Protein AF-A0A963EMX7-F1 (afdb_monomer)

Foldseek 3Di:
DLVVLVVQCVPDDPVPDASQRSLLVVQDKQKAKEFLDQLCLLVQLVQVLCCVPPVDDDDDPCNVVVNVVSRVPPDRWDIDMFIGGGDHGPQRDSVSVVVVSLLRRLQRHEQEVLLVLLQCQFQNVPDDFQPPHHYDYTPDDSVNSVVVLVVHDPSSSNSSSCVSNVSRVSSCVSVVHDDGHTD

Sequence (183 aa):
EPVVIKMLAMSRDKQSDTFADYIAGLRIVPVAISYELDPCDAMKARELHQLATHGSYRKGEQEDIESIGKGIAGQKGRVHVAFGTPLAGGLETPEAVAAEVDRQVISGFCLHPTNLYAYARLYGAAAPLPPNARREAGDCTEAEFNARIDAMPEEQRPFALGIYANAVVSKLSAAGQPVPSPC

Secondary structure (DSSP, 8-state):
--HHHHHHGGG--TTT--HHHHHHHTT---EEEEESS-TTHHHHHHHHHHHHHHS-----TTHHHHHHHHHHHS---SEEEEE--PPPS---SHHHHHHHHHHHHHHHPPBPHHHHHHHHHHH-TTS---TT--B---SS-HHHHHHHHHTS-GGGHHHHHHHHHHHHHHHHHHTTPPPPPP-

Structure (mmCIF, N/CA/C/O backbone):
data_AF-A0A963EMX7-F1
#
_entry.id   AF-A0A963EMX7-F1
#
loop_
_atom_site.group_PDB
_atom_site.id
_atom_site.type_symbol
_atom_site.label_atom_id
_atom_site.label_alt_id
_atom_site.label_comp_id
_atom_site.label_asym_id
_atom_site.label_entity_id
_atom_site.label_seq_id
_atom_site.pdbx_PDB_ins_code
_atom_site.Cartn_x
_atom_site.Cartn_y
_atom_site.Cartn_z
_atom_site.occupancy
_atom_site.B_iso_or_equiv
_atom_site.auth_seq_id
_atom_site.auth_comp_id
_atom_site.auth_asym_id
_atom_site.auth_atom_id
_atom_site.pdbx_PDB_model_num
ATOM 1 N N . GLU A 1 1 ? 1.679 9.515 14.350 1.00 61.94 1 GLU A N 1
ATOM 2 C CA . GLU A 1 1 ? 0.438 9.690 15.137 1.00 61.94 1 GLU A CA 1
ATOM 3 C C . GLU A 1 1 ? -0.790 9.426 14.267 1.00 61.94 1 GLU A C 1
ATOM 5 O O . GLU A 1 1 ? -0.782 9.855 13.116 1.00 61.94 1 GLU A O 1
ATOM 10 N N . PRO A 1 2 ? -1.846 8.776 14.781 1.00 89.00 2 PRO A N 1
ATOM 11 C CA . PRO A 1 2 ? -3.065 8.464 14.024 1.00 89.00 2 PRO A CA 1
ATOM 12 C C . PRO A 1 2 ? -4.032 9.665 13.966 1.00 89.00 2 PRO A C 1
ATOM 14 O O . PRO A 1 2 ? -5.088 9.682 14.600 1.00 89.00 2 PRO A O 1
ATOM 17 N N . VAL A 1 3 ? -3.659 10.703 13.209 1.00 92.06 3 VAL A N 1
ATOM 18 C CA . VAL A 1 3 ? -4.375 11.997 13.157 1.00 92.06 3 VAL A CA 1
ATOM 19 C C . VAL A 1 3 ? -5.832 11.852 12.708 1.00 92.06 3 VAL A C 1
ATOM 21 O O . VAL A 1 3 ? -6.713 12.452 13.316 1.00 92.06 3 VAL A O 1
ATOM 24 N N . VAL A 1 4 ? -6.109 11.018 11.702 1.00 93.00 4 VAL A N 1
ATOM 25 C CA . VAL A 1 4 ? -7.478 10.788 11.205 1.00 93.00 4 VAL A CA 1
ATOM 26 C C . VAL A 1 4 ? -8.374 10.205 12.299 1.00 93.00 4 VAL A C 1
ATOM 28 O O . VAL A 1 4 ? -9.495 10.666 12.485 1.00 93.00 4 VAL A O 1
ATOM 31 N N . ILE A 1 5 ? -7.870 9.248 13.085 1.00 93.38 5 ILE A N 1
ATOM 32 C CA . ILE A 1 5 ? -8.637 8.661 14.192 1.00 93.38 5 ILE A CA 1
ATOM 33 C C . ILE A 1 5 ? -8.902 9.702 15.282 1.00 93.38 5 ILE A C 1
ATOM 35 O O . ILE A 1 5 ? -10.014 9.785 15.800 1.00 93.38 5 ILE A O 1
ATOM 39 N N . LYS A 1 6 ? -7.907 10.544 15.595 1.00 92.44 6 LYS A N 1
ATOM 40 C CA . LYS A 1 6 ? -8.088 11.660 16.534 1.00 92.44 6 LYS A CA 1
ATOM 41 C C . LYS A 1 6 ? -9.167 12.630 16.040 1.00 92.44 6 LYS A C 1
ATOM 43 O O . LYS A 1 6 ? -10.005 13.024 16.843 1.00 92.44 6 LYS A O 1
ATOM 48 N N . MET A 1 7 ? -9.179 12.966 14.746 1.00 94.38 7 MET A N 1
ATOM 49 C CA . MET A 1 7 ? -10.199 13.827 14.130 1.00 94.38 7 MET A CA 1
ATOM 50 C C . MET A 1 7 ? -11.599 13.211 14.212 1.00 94.38 7 MET A C 1
ATOM 52 O O . MET A 1 7 ? -12.529 13.897 14.624 1.00 94.38 7 MET A O 1
ATOM 56 N N . LEU A 1 8 ? -11.748 11.919 13.903 1.00 91.88 8 LEU A N 1
ATOM 57 C CA . LEU A 1 8 ? -13.028 11.212 14.049 1.00 91.88 8 LEU A CA 1
ATOM 58 C C . LEU A 1 8 ? -13.524 11.239 15.501 1.00 91.88 8 LEU A C 1
ATOM 60 O O . LEU A 1 8 ? -14.706 11.439 15.752 1.00 91.88 8 LEU A O 1
ATOM 64 N N . ALA A 1 9 ? -12.618 11.107 16.468 1.00 90.56 9 ALA A N 1
ATOM 65 C CA . ALA A 1 9 ? -12.953 11.148 17.887 1.00 90.56 9 ALA A CA 1
ATOM 66 C C . ALA A 1 9 ? -13.265 12.559 18.428 1.00 90.56 9 ALA A C 1
ATOM 68 O O . ALA A 1 9 ? -13.707 12.676 19.572 1.00 90.56 9 ALA A O 1
ATOM 69 N N . MET A 1 10 ? -13.062 13.634 17.652 1.00 91.56 10 MET A N 1
ATOM 70 C CA . MET A 1 10 ? -13.375 15.001 18.098 1.00 91.56 10 MET A CA 1
ATOM 71 C C . MET A 1 10 ? -14.877 15.237 18.272 1.00 91.56 10 MET A C 1
ATOM 73 O O . MET A 1 10 ? -15.260 16.046 19.113 1.00 91.56 10 MET A O 1
ATOM 77 N N . SER A 1 11 ? -15.717 14.531 17.513 1.00 89.25 11 SER A N 1
ATOM 78 C CA . SER A 1 11 ? -17.181 14.599 17.613 1.00 89.25 11 SER A CA 1
ATOM 79 C C . SER A 1 11 ? -17.774 13.709 18.709 1.00 89.25 11 SER A C 1
ATOM 81 O 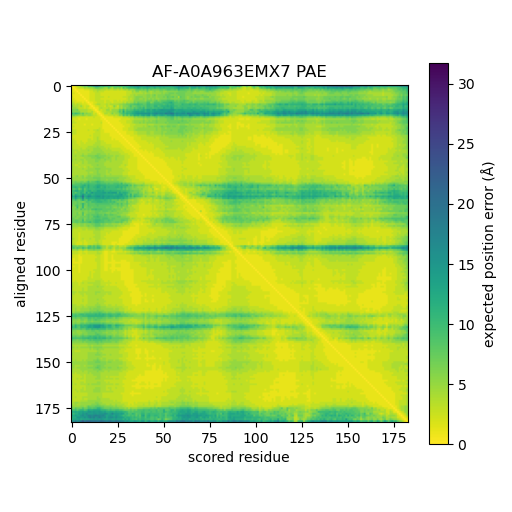O . SER A 1 11 ? -18.994 13.652 18.840 1.00 89.25 11 SER A O 1
ATOM 83 N N . ARG A 1 12 ? -16.943 13.014 19.498 1.00 92.50 12 ARG A N 1
ATOM 84 C CA . ARG A 1 12 ? -17.403 12.203 20.630 1.00 92.50 12 ARG A CA 1
ATOM 85 C C . ARG A 1 12 ? -17.906 13.087 21.765 1.00 92.50 12 ARG A C 1
ATOM 87 O O . ARG A 1 12 ? -17.170 13.955 22.246 1.00 92.50 12 ARG A O 1
ATOM 94 N N . ASP A 1 13 ? -19.091 12.781 22.284 1.00 90.38 13 ASP A N 1
ATOM 95 C CA . ASP A 1 13 ? -19.520 13.316 23.571 1.00 90.38 13 ASP A CA 1
ATOM 96 C C . ASP A 1 13 ? -18.747 12.626 24.705 1.00 90.38 13 ASP A C 1
ATOM 98 O O . ASP A 1 13 ? -18.884 11.436 24.972 1.00 90.38 13 ASP A O 1
ATOM 102 N N . LYS A 1 14 ? -17.885 13.390 25.381 1.00 88.12 14 LYS A N 1
ATOM 103 C CA . LYS A 1 14 ? -17.020 12.872 26.450 1.00 88.12 14 LYS A CA 1
ATOM 104 C C . LYS A 1 14 ? -17.768 12.590 27.755 1.00 88.12 14 LYS A C 1
ATOM 106 O O . LYS A 1 14 ? -17.153 12.031 28.657 1.00 88.12 14 LYS A O 1
ATOM 111 N N . GLN A 1 15 ? -19.020 13.031 27.886 1.00 86.56 15 GLN A N 1
ATOM 112 C CA . GLN A 1 15 ? -19.823 12.826 29.092 1.00 86.56 15 GLN A CA 1
ATOM 113 C C . GLN A 1 15 ? -20.602 11.509 29.048 1.00 86.56 15 GLN A C 1
ATOM 115 O O . GLN A 1 15 ? -20.819 10.907 30.098 1.00 86.56 15 GLN A O 1
ATOM 120 N N . SER A 1 16 ? -21.011 11.075 27.854 1.00 87.00 16 SER A N 1
ATOM 121 C CA . SER A 1 16 ? -21.880 9.913 27.653 1.00 87.00 16 SER A CA 1
ATOM 122 C C . SER A 1 16 ? -21.156 8.696 27.072 1.00 87.00 16 SER A C 1
ATOM 124 O O . SER A 1 16 ? -21.473 7.578 27.475 1.00 87.00 16 SER A O 1
ATOM 126 N N . ASP A 1 17 ? -20.146 8.894 26.216 1.00 88.75 17 ASP A N 1
ATOM 127 C CA . ASP A 1 17 ? -19.492 7.801 25.496 1.00 88.75 17 ASP A CA 1
ATOM 128 C C . ASP A 1 17 ? -18.039 7.576 25.932 1.00 88.75 17 ASP A C 1
ATOM 130 O O . ASP A 1 17 ? -17.212 8.499 26.009 1.00 88.75 17 ASP A O 1
ATOM 134 N N . THR A 1 18 ? -17.673 6.304 26.109 1.00 93.50 18 THR A N 1
ATOM 135 C CA . THR A 1 18 ? -16.258 5.921 26.145 1.00 93.50 18 THR A CA 1
ATOM 136 C C . THR A 1 18 ? -15.640 6.061 24.749 1.00 93.50 18 THR A C 1
ATOM 138 O O . THR A 1 18 ? -16.331 6.084 23.730 1.00 93.50 18 THR A O 1
ATOM 141 N N . PHE A 1 19 ? -14.306 6.153 24.664 1.00 94.06 19 PHE A N 1
ATOM 142 C CA . PHE A 1 19 ? -13.633 6.146 23.357 1.00 94.06 19 PHE A CA 1
ATOM 143 C C . PHE A 1 19 ? -13.963 4.879 22.561 1.00 94.06 19 PHE A C 1
ATOM 145 O O . PHE A 1 19 ? -14.292 4.971 21.382 1.00 94.06 19 PHE A O 1
ATOM 152 N N . ALA A 1 20 ? -13.895 3.722 23.218 1.00 94.06 20 ALA A N 1
ATOM 153 C CA . ALA A 1 20 ? -14.094 2.430 22.585 1.00 94.06 20 ALA A CA 1
ATOM 154 C C . ALA A 1 20 ? -15.524 2.265 22.048 1.00 94.06 20 ALA A C 1
ATOM 156 O O . ALA A 1 20 ? -15.694 1.827 20.910 1.00 94.06 20 ALA A O 1
ATOM 157 N N . ASP A 1 21 ? -16.536 2.667 22.823 1.00 93.50 21 ASP A N 1
ATOM 158 C CA . ASP A 1 21 ? -17.940 2.570 22.406 1.00 93.50 21 ASP A CA 1
ATOM 159 C C . ASP A 1 21 ? -18.243 3.519 21.249 1.00 93.50 21 ASP A C 1
ATOM 161 O O . ASP A 1 21 ? -18.882 3.125 20.272 1.00 93.50 21 ASP A O 1
ATOM 165 N N . TYR A 1 22 ? -17.706 4.742 21.306 1.00 94.88 22 TYR A N 1
ATOM 166 C CA . TYR A 1 22 ? -17.836 5.704 20.219 1.00 94.88 22 TYR A CA 1
ATOM 167 C C . TYR A 1 22 ? -17.239 5.168 18.913 1.00 94.88 22 TYR A C 1
ATOM 169 O O . TYR A 1 22 ? -17.899 5.183 17.874 1.00 94.88 22 TYR A O 1
ATOM 177 N N . ILE A 1 23 ? -16.009 4.642 18.958 1.00 95.25 23 ILE A N 1
ATOM 178 C CA . ILE A 1 23 ? -15.345 4.067 17.780 1.00 95.25 23 ILE A CA 1
ATOM 179 C C . ILE A 1 23 ? -16.114 2.859 17.235 1.00 95.25 23 ILE A C 1
ATOM 181 O O . ILE A 1 23 ? -16.314 2.768 16.022 1.00 95.25 23 ILE A O 1
ATOM 185 N N . ALA A 1 24 ? -16.583 1.958 18.100 1.00 94.44 24 ALA A N 1
ATOM 186 C CA . ALA A 1 24 ? -17.405 0.825 17.681 1.00 94.44 24 ALA A CA 1
ATOM 187 C C . ALA A 1 24 ? -18.720 1.292 17.023 1.00 94.44 24 ALA A C 1
ATOM 189 O O . ALA A 1 24 ? -19.148 0.736 16.008 1.00 94.44 24 ALA A O 1
ATOM 190 N N . GLY A 1 25 ? -19.321 2.365 17.548 1.00 94.69 25 GLY A N 1
ATOM 191 C CA . GLY A 1 25 ? -20.523 3.003 17.011 1.00 94.69 25 GLY A CA 1
ATOM 192 C C . GLY A 1 25 ? -20.350 3.591 15.608 1.00 94.69 25 GLY A C 1
ATOM 193 O O . GLY A 1 25 ? -21.305 3.588 14.831 1.00 94.69 25 GLY A O 1
ATOM 194 N N . LEU A 1 26 ? -19.135 4.013 15.231 1.00 94.81 26 LEU A N 1
ATOM 195 C CA . LEU A 1 26 ? -18.832 4.486 13.872 1.00 94.81 26 LEU A CA 1
ATOM 196 C C . LEU A 1 26 ? -18.873 3.365 12.821 1.00 94.81 26 LEU A C 1
ATOM 198 O O . LEU A 1 26 ? -18.966 3.657 11.629 1.00 94.81 26 LEU A O 1
ATOM 202 N N . ARG A 1 27 ? -18.787 2.091 13.240 1.00 95.25 27 ARG A N 1
ATOM 203 C CA . ARG A 1 27 ? -18.776 0.902 12.364 1.00 95.25 27 ARG A CA 1
ATOM 204 C C . ARG A 1 27 ? -17.772 1.013 11.210 1.00 95.25 27 ARG A C 1
ATOM 206 O O . ARG A 1 27 ? -18.073 0.639 10.078 1.00 95.25 27 ARG A O 1
ATOM 213 N N . ILE A 1 28 ? -16.575 1.523 11.503 1.00 95.88 28 ILE A N 1
ATOM 214 C CA . ILE A 1 28 ? -15.490 1.684 10.525 1.00 95.88 28 ILE A CA 1
ATOM 215 C C . ILE A 1 28 ? -15.133 0.314 9.941 1.00 95.88 28 ILE A C 1
ATOM 217 O O . ILE A 1 28 ? -14.837 -0.610 10.694 1.00 95.88 28 ILE A O 1
ATOM 221 N N . VAL A 1 29 ? -15.130 0.190 8.612 1.00 97.88 29 VAL A N 1
ATOM 222 C CA . VAL A 1 29 ? -14.711 -1.025 7.898 1.00 97.88 29 VAL A CA 1
ATOM 223 C C . VAL A 1 29 ? -13.384 -0.747 7.188 1.00 97.88 29 VAL A C 1
ATOM 225 O O . VAL A 1 29 ? -13.372 0.042 6.241 1.00 97.88 29 VAL A O 1
ATOM 228 N N . PRO A 1 30 ? -12.266 -1.367 7.609 1.00 97.75 30 PRO A N 1
ATOM 229 C CA . PRO A 1 30 ? -11.009 -1.293 6.871 1.00 97.75 30 PRO A CA 1
ATOM 230 C C . PRO A 1 30 ? -11.155 -1.910 5.475 1.00 97.75 30 PRO A C 1
ATOM 232 O O . PRO A 1 30 ? -11.771 -2.964 5.322 1.00 97.75 30 PRO A O 1
ATOM 235 N N . VAL A 1 31 ? -10.578 -1.275 4.455 1.00 98.12 31 VAL A N 1
ATOM 236 C CA . VAL A 1 31 ? -10.612 -1.768 3.069 1.00 98.12 31 VAL A CA 1
ATOM 237 C C . VAL A 1 31 ? -9.197 -1.790 2.509 1.00 98.12 31 VAL A C 1
ATOM 239 O O . VAL A 1 31 ? -8.490 -0.786 2.568 1.00 98.12 31 VAL A O 1
ATOM 242 N N . ALA A 1 32 ? -8.796 -2.927 1.943 1.00 97.88 32 ALA A N 1
ATOM 243 C CA . ALA A 1 32 ? -7.556 -3.058 1.189 1.00 97.88 32 ALA A CA 1
ATOM 244 C C . ALA A 1 32 ? -7.865 -3.077 -0.311 1.00 97.88 32 ALA A C 1
ATOM 246 O O . ALA A 1 32 ? -8.703 -3.854 -0.770 1.00 97.88 32 ALA A O 1
ATOM 247 N N . ILE A 1 33 ? -7.166 -2.236 -1.074 1.00 97.38 33 ILE A N 1
ATOM 248 C CA . ILE A 1 33 ? -7.227 -2.225 -2.536 1.00 97.38 33 ILE A CA 1
ATOM 249 C C . ILE A 1 33 ? -5.834 -2.561 -3.059 1.00 97.38 33 ILE A C 1
ATOM 251 O O . ILE A 1 33 ? -4.878 -1.826 -2.813 1.00 97.38 33 ILE A O 1
ATOM 255 N N . SER A 1 34 ? -5.721 -3.679 -3.766 1.00 97.50 34 SER A N 1
ATOM 256 C CA . SER A 1 34 ? -4.463 -4.184 -4.307 1.00 97.50 34 SER A CA 1
ATOM 257 C C . SER A 1 34 ? -4.479 -4.067 -5.824 1.00 97.50 34 SER A C 1
ATOM 259 O O . SER A 1 34 ? -5.182 -4.814 -6.509 1.00 97.50 34 SER A O 1
ATOM 261 N N . TYR A 1 35 ? -3.704 -3.113 -6.330 1.00 96.50 35 TYR A N 1
ATOM 262 C CA . TYR A 1 35 ? -3.464 -2.924 -7.756 1.00 96.50 35 TYR A CA 1
ATOM 263 C C . TYR A 1 35 ? -2.275 -3.770 -8.197 1.00 96.50 35 TYR A C 1
ATOM 265 O O . TYR A 1 35 ? -1.259 -3.815 -7.503 1.00 96.50 35 TYR A O 1
ATOM 273 N N . GLU A 1 36 ? -2.389 -4.416 -9.351 1.00 97.38 36 GLU A N 1
ATOM 274 C CA . GLU A 1 36 ? -1.262 -5.102 -9.973 1.00 97.38 36 GLU A CA 1
ATOM 275 C C . GLU A 1 36 ? -0.216 -4.101 -10.475 1.00 97.38 36 GLU A C 1
ATOM 277 O O . GLU A 1 36 ? 0.980 -4.290 -10.259 1.00 97.38 36 GLU A O 1
ATOM 282 N N . LEU A 1 37 ? -0.665 -3.013 -11.101 1.00 97.31 37 LEU A N 1
ATOM 283 C CA . LEU A 1 37 ? 0.168 -1.904 -11.553 1.00 97.31 37 LEU A CA 1
ATOM 284 C C . LEU A 1 37 ? -0.355 -0.592 -10.974 1.00 97.31 37 L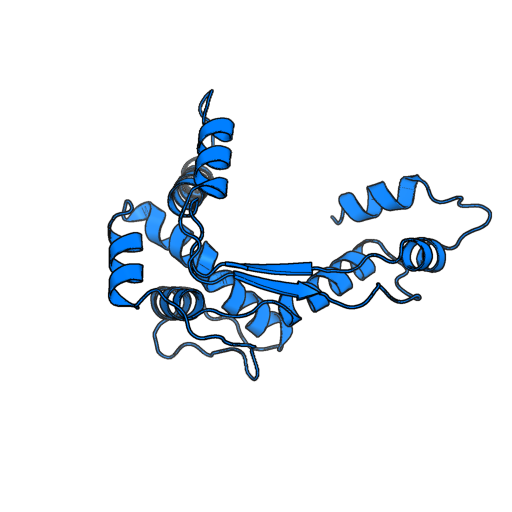EU A C 1
ATOM 286 O O . LEU A 1 37 ? -1.556 -0.326 -10.987 1.00 97.31 37 LEU A O 1
ATOM 290 N N . ASP A 1 38 ? 0.555 0.253 -10.500 1.00 96.19 38 ASP A N 1
ATOM 291 C CA . ASP A 1 38 ? 0.252 1.627 -10.117 1.00 96.19 38 ASP A CA 1
ATOM 292 C C . ASP A 1 38 ? 0.579 2.560 -11.295 1.00 96.19 38 ASP A C 1
ATOM 294 O O . ASP A 1 38 ? 1.755 2.754 -11.620 1.00 96.19 38 ASP A O 1
ATOM 298 N N . PRO A 1 39 ? -0.423 3.188 -11.939 1.00 95.62 39 PRO A N 1
ATOM 299 C CA . PRO A 1 39 ? -0.187 4.126 -13.034 1.00 95.62 39 PRO A CA 1
ATOM 300 C C . PRO A 1 39 ? 0.775 5.268 -12.689 1.00 95.62 39 PRO A C 1
ATOM 302 O O . PRO A 1 39 ? 1.443 5.811 -13.577 1.00 95.62 39 PRO A O 1
ATOM 305 N N . CYS A 1 40 ? 0.842 5.641 -11.413 1.00 96.06 40 CYS A N 1
ATOM 306 C CA . CYS A 1 40 ? 1.621 6.763 -10.913 1.00 96.06 40 CYS A CA 1
ATOM 307 C C . CYS A 1 40 ? 2.962 6.340 -10.292 1.00 96.06 40 CYS A C 1
ATOM 309 O O . CYS A 1 40 ? 3.646 7.196 -9.735 1.00 96.06 40 CYS A O 1
ATOM 311 N N . ASP A 1 41 ? 3.376 5.074 -10.413 1.00 96.44 41 ASP A N 1
ATOM 312 C CA . ASP A 1 41 ? 4.628 4.559 -9.837 1.00 96.44 41 ASP A CA 1
ATOM 313 C C . ASP A 1 41 ? 5.871 5.387 -10.200 1.00 96.44 41 ASP A C 1
ATOM 315 O O . ASP A 1 41 ? 6.619 5.767 -9.307 1.00 96.44 41 ASP A O 1
ATOM 319 N N . ALA A 1 42 ? 6.060 5.754 -11.469 1.00 96.31 42 ALA A N 1
ATOM 320 C CA . ALA A 1 42 ? 7.192 6.574 -11.907 1.00 96.31 42 ALA A CA 1
ATOM 321 C C . ALA A 1 42 ? 7.175 7.985 -11.291 1.00 96.31 42 ALA A C 1
ATOM 323 O O . ALA A 1 42 ? 8.220 8.527 -10.941 1.00 96.31 42 ALA A O 1
ATOM 324 N N . MET A 1 43 ? 5.986 8.584 -11.137 1.00 96.06 43 MET A N 1
ATOM 325 C CA . MET A 1 43 ? 5.845 9.916 -10.530 1.00 96.06 43 MET A CA 1
ATOM 326 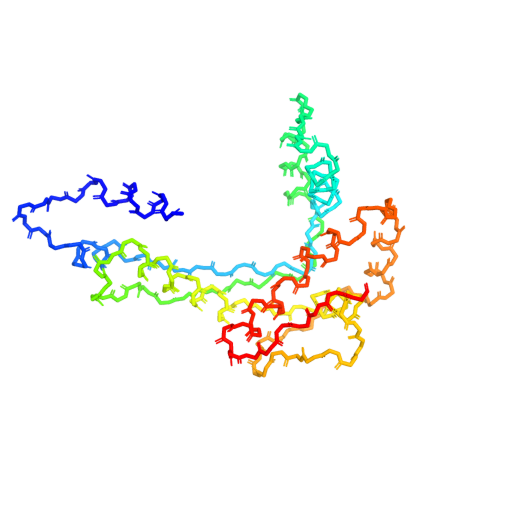C C . MET A 1 43 ? 6.192 9.857 -9.040 1.00 96.06 43 MET A C 1
ATOM 328 O O . MET A 1 43 ? 6.985 10.661 -8.558 1.00 96.06 43 MET A O 1
ATOM 332 N N . LYS A 1 44 ? 5.680 8.839 -8.338 1.00 96.31 44 LYS A N 1
ATOM 333 C CA . LYS A 1 44 ? 5.985 8.585 -6.925 1.00 96.31 44 LYS A CA 1
ATOM 334 C C . LYS A 1 44 ? 7.463 8.262 -6.709 1.00 96.31 44 LYS A C 1
ATOM 336 O O . LYS A 1 44 ? 8.069 8.774 -5.777 1.00 96.31 44 LYS A O 1
ATOM 341 N N . ALA A 1 45 ? 8.060 7.441 -7.572 1.00 97.50 45 ALA A N 1
ATOM 342 C CA . ALA A 1 45 ? 9.474 7.083 -7.495 1.00 97.50 45 ALA A CA 1
ATOM 343 C C . ALA A 1 45 ? 10.381 8.309 -7.661 1.00 97.50 45 ALA A C 1
ATOM 345 O O . ALA A 1 45 ? 11.332 8.479 -6.898 1.00 97.50 45 ALA A O 1
ATOM 346 N N . ARG A 1 46 ? 10.051 9.199 -8.605 1.00 96.25 46 ARG A N 1
ATOM 347 C CA . ARG A 1 46 ? 10.732 10.484 -8.783 1.00 96.25 46 ARG A CA 1
ATOM 348 C C . ARG A 1 46 ? 10.625 11.367 -7.539 1.00 96.25 46 ARG A C 1
ATOM 350 O O . ARG A 1 46 ? 11.647 11.879 -7.089 1.00 96.25 46 ARG A O 1
ATOM 357 N N . GLU A 1 47 ? 9.423 11.541 -6.992 1.00 96.50 47 GLU A N 1
ATOM 358 C CA . GLU A 1 47 ? 9.199 12.333 -5.774 1.00 96.50 47 GLU A CA 1
ATOM 359 C C . GLU A 1 47 ? 10.012 11.779 -4.596 1.00 96.50 47 GLU A C 1
ATOM 361 O O . GLU A 1 47 ? 10.764 12.520 -3.960 1.00 96.50 47 GLU A O 1
ATOM 366 N N . LEU A 1 48 ? 9.928 10.468 -4.347 1.00 96.88 48 LEU A N 1
ATOM 367 C CA . LEU A 1 48 ? 10.668 9.801 -3.274 1.00 96.88 48 LEU A CA 1
ATOM 368 C C . LEU A 1 48 ? 12.184 9.945 -3.445 1.00 96.88 48 LEU A C 1
ATOM 370 O O . LEU A 1 48 ? 12.877 10.250 -2.475 1.00 96.88 48 LEU A O 1
ATOM 374 N N . HIS A 1 49 ? 12.694 9.796 -4.669 1.00 97.38 49 HIS A N 1
ATOM 375 C CA . HIS A 1 49 ? 14.101 10.042 -4.967 1.00 97.38 49 HIS A CA 1
ATOM 376 C C . HIS A 1 49 ? 14.495 11.500 -4.689 1.00 97.38 49 HIS A C 1
ATOM 378 O O . HIS A 1 49 ? 15.516 11.756 -4.055 1.00 97.38 49 HIS A O 1
ATOM 384 N N . GLN A 1 50 ? 13.688 12.479 -5.107 1.00 96.25 50 GLN A N 1
ATOM 385 C CA . GLN A 1 50 ? 13.998 13.890 -4.868 1.00 96.25 50 GLN A CA 1
ATOM 386 C C . GLN A 1 50 ? 13.987 14.238 -3.378 1.00 96.25 50 GLN A C 1
ATOM 388 O O . GLN A 1 50 ? 14.890 14.946 -2.931 1.00 96.25 50 GLN A O 1
ATOM 393 N N . LEU A 1 51 ? 13.039 13.692 -2.614 1.00 96.44 51 LEU A N 1
ATOM 394 C CA . LEU A 1 51 ? 13.000 13.810 -1.157 1.00 96.44 51 LEU A CA 1
ATOM 395 C C . LEU A 1 51 ? 14.237 13.184 -0.503 1.00 96.44 51 LEU A C 1
ATOM 397 O O . LEU A 1 51 ? 14.844 13.818 0.356 1.00 96.44 51 LEU A O 1
ATOM 401 N N . ALA A 1 52 ? 14.638 11.983 -0.924 1.00 95.12 52 ALA A N 1
ATOM 402 C CA . ALA A 1 52 ? 15.809 11.300 -0.379 1.00 95.12 52 ALA A CA 1
ATOM 403 C C . ALA A 1 52 ? 17.123 12.043 -0.685 1.00 95.12 52 ALA A C 1
ATOM 405 O O . ALA A 1 52 ? 17.994 12.130 0.177 1.00 95.12 52 ALA A O 1
ATOM 406 N N . THR A 1 53 ? 17.252 12.609 -1.888 1.00 95.19 53 THR A N 1
ATOM 407 C CA . THR A 1 53 ? 18.490 13.252 -2.357 1.00 95.19 53 THR A CA 1
ATOM 408 C C . THR A 1 53 ? 18.611 14.715 -1.925 1.00 95.19 53 THR A C 1
ATOM 410 O O . THR A 1 53 ? 19.704 15.175 -1.606 1.00 95.19 53 THR A O 1
ATOM 413 N N . HIS A 1 54 ? 17.506 15.466 -1.895 1.00 94.44 54 HIS A N 1
ATOM 414 C CA . HIS A 1 54 ? 17.519 16.921 -1.672 1.00 94.44 54 HIS A CA 1
ATOM 415 C C . HIS A 1 54 ? 16.805 17.350 -0.383 1.00 94.44 54 HIS A C 1
ATOM 417 O O . HIS A 1 54 ? 16.718 18.545 -0.098 1.00 94.44 54 HIS A O 1
ATOM 423 N N . GLY A 1 55 ? 16.221 16.409 0.367 1.00 94.50 55 GLY A N 1
ATOM 424 C CA . GLY A 1 55 ? 15.432 16.684 1.573 1.00 94.50 55 GLY A CA 1
ATOM 425 C C . GLY A 1 55 ? 14.111 17.417 1.317 1.00 94.50 55 GLY A C 1
ATOM 426 O O . GLY A 1 55 ? 13.382 17.722 2.257 1.00 94.50 55 GLY A O 1
ATOM 427 N N . SER A 1 56 ? 13.794 17.734 0.060 1.00 91.88 56 SER A N 1
ATOM 428 C CA . SER A 1 56 ? 12.589 18.460 -0.323 1.00 91.88 56 SER A CA 1
ATOM 429 C C . SER A 1 56 ? 12.177 18.126 -1.753 1.00 91.88 56 SER A C 1
ATOM 431 O O . SER A 1 56 ? 13.005 17.826 -2.613 1.00 91.88 56 SER A O 1
ATOM 433 N N . TYR A 1 57 ? 10.874 18.206 -2.000 1.00 90.56 57 TYR A N 1
ATOM 434 C CA . TYR A 1 57 ? 10.274 18.086 -3.317 1.00 90.56 57 TYR A CA 1
ATOM 435 C C . TYR A 1 57 ? 9.298 19.242 -3.510 1.00 90.56 57 TYR A C 1
ATOM 437 O O . TYR A 1 57 ? 8.476 19.523 -2.636 1.00 90.56 57 TYR A O 1
ATOM 445 N N . ARG A 1 58 ? 9.413 19.945 -4.638 1.00 88.69 58 ARG A N 1
ATOM 446 C CA . ARG A 1 58 ? 8.473 20.998 -5.021 1.00 88.69 58 ARG A CA 1
ATOM 447 C C . ARG A 1 58 ? 7.682 20.502 -6.217 1.00 88.69 58 ARG A C 1
ATOM 449 O O . ARG A 1 58 ? 8.249 20.359 -7.299 1.00 88.69 58 ARG A O 1
ATOM 456 N N . LYS A 1 59 ? 6.390 20.282 -5.993 1.00 86.62 59 LYS A N 1
ATOM 457 C CA . LYS A 1 59 ? 5.452 19.887 -7.037 1.00 86.62 59 LYS A CA 1
ATOM 458 C C . LYS A 1 59 ? 5.382 20.929 -8.150 1.00 86.62 59 LYS A C 1
ATOM 460 O O . LYS A 1 59 ? 5.477 22.132 -7.889 1.00 86.62 59 LYS A O 1
ATOM 465 N N . GLY A 1 60 ? 5.201 20.458 -9.378 1.00 88.94 60 GLY A N 1
ATOM 466 C CA . GLY A 1 60 ? 4.855 21.305 -10.515 1.00 88.94 60 GLY A CA 1
ATOM 467 C C . GLY A 1 60 ? 3.444 21.886 -10.379 1.00 88.94 60 GLY A C 1
ATOM 468 O O . GLY A 1 60 ? 2.593 21.324 -9.695 1.00 88.94 60 GLY A O 1
ATOM 469 N N . GLU A 1 61 ? 3.177 22.998 -11.066 1.00 87.38 61 GLU A N 1
ATOM 470 C CA . GLU A 1 61 ? 1.901 23.730 -10.973 1.00 87.38 61 GLU A CA 1
ATOM 471 C C . GLU A 1 61 ? 0.672 22.880 -11.359 1.00 87.38 61 GLU A C 1
ATOM 473 O O . GLU A 1 61 ? -0.409 23.072 -10.811 1.00 87.38 61 GLU A O 1
ATOM 478 N N . GLN A 1 62 ? 0.837 21.907 -12.263 1.00 89.94 62 GLN A N 1
ATOM 479 C CA . GLN A 1 62 ? -0.243 21.047 -12.778 1.00 89.94 62 GLN A CA 1
ATOM 480 C C . GLN A 1 62 ? -0.080 19.564 -12.416 1.00 89.94 62 GLN A C 1
ATOM 482 O O . GLN A 1 62 ? -0.867 18.723 -12.847 1.00 89.94 62 GLN A O 1
ATOM 487 N N . GLU A 1 63 ? 0.912 19.227 -11.598 1.00 89.06 63 GLU A N 1
ATOM 488 C CA . GLU A 1 63 ? 1.283 17.837 -11.325 1.00 89.06 63 GLU A CA 1
ATOM 489 C C . GLU A 1 63 ? 0.165 17.040 -10.634 1.00 89.06 63 GLU A C 1
ATOM 491 O O . GLU A 1 63 ? -0.055 15.864 -10.931 1.00 89.06 63 GLU A O 1
ATOM 496 N N . ASP A 1 64 ? -0.595 17.682 -9.743 1.00 89.75 64 ASP A N 1
ATOM 497 C CA . ASP A 1 64 ? -1.735 17.037 -9.089 1.00 89.75 64 ASP A CA 1
ATOM 498 C C . ASP A 1 64 ? -2.848 16.708 -10.107 1.00 89.75 64 ASP A C 1
ATOM 500 O O . ASP A 1 64 ? -3.451 15.639 -10.038 1.00 89.75 64 ASP A O 1
ATOM 504 N N . ILE A 1 65 ? -3.074 17.556 -11.118 1.00 91.38 65 ILE A N 1
ATOM 505 C CA . ILE A 1 65 ? -4.051 17.291 -12.191 1.00 91.38 65 ILE A CA 1
ATOM 506 C C . ILE A 1 65 ? -3.573 16.127 -13.065 1.00 91.38 65 ILE A C 1
ATOM 508 O O . ILE A 1 65 ? -4.347 15.217 -13.375 1.00 91.38 65 ILE A O 1
ATOM 512 N N . GLU A 1 66 ? -2.292 16.131 -13.432 1.00 90.94 66 GLU A N 1
ATOM 513 C CA . GLU A 1 66 ? -1.680 15.067 -14.228 1.00 90.94 66 GLU A CA 1
ATOM 514 C C . GLU A 1 66 ? -1.731 13.719 -13.502 1.00 90.94 66 GLU A C 1
ATOM 516 O O . GLU A 1 66 ? -2.125 12.711 -14.094 1.00 90.94 66 GLU A O 1
ATOM 521 N N . SER A 1 67 ? -1.389 13.690 -12.212 1.00 90.31 67 SER A N 1
ATOM 522 C CA . SER A 1 67 ? -1.401 12.465 -11.408 1.00 90.31 67 SER A CA 1
ATOM 523 C C . SER A 1 67 ? -2.814 11.918 -11.193 1.00 90.31 67 SER A C 1
ATOM 525 O O . SER A 1 67 ? -3.002 10.702 -11.259 1.00 90.31 67 SER A O 1
ATOM 527 N N . ILE A 1 68 ? -3.826 12.779 -11.023 1.00 93.00 68 ILE A N 1
ATOM 528 C CA . ILE A 1 68 ? -5.237 12.365 -10.972 1.00 93.00 68 ILE A CA 1
ATOM 529 C C . ILE A 1 68 ? -5.654 11.750 -12.310 1.00 93.00 68 ILE A C 1
ATOM 531 O O . ILE A 1 68 ? -6.173 10.630 -12.340 1.00 93.00 68 ILE A O 1
ATOM 535 N N . GLY A 1 69 ? -5.400 12.447 -13.421 1.00 93.38 69 GLY A N 1
ATOM 536 C CA . GLY A 1 69 ? -5.741 11.962 -14.759 1.00 93.38 69 GLY A CA 1
ATOM 537 C C . GLY A 1 69 ? -5.081 10.616 -15.060 1.00 93.38 69 GLY A C 1
ATOM 538 O O . GLY A 1 69 ? -5.748 9.672 -15.491 1.00 93.38 69 GLY A O 1
ATOM 539 N N . LYS A 1 70 ? -3.788 10.492 -14.745 1.00 93.00 70 LYS A N 1
ATOM 540 C CA . LYS A 1 70 ? -3.015 9.258 -14.915 1.00 93.00 70 LYS A CA 1
ATOM 541 C C . LYS A 1 70 ? -3.511 8.134 -14.009 1.00 93.00 70 LYS A C 1
ATOM 543 O O . LYS A 1 70 ? -3.647 7.003 -14.468 1.00 93.00 70 LYS A O 1
ATOM 548 N N . GLY A 1 71 ? -3.827 8.436 -12.752 1.00 91.44 71 GLY A N 1
ATOM 549 C CA . GLY A 1 71 ? -4.378 7.475 -11.800 1.00 91.44 71 GLY A CA 1
ATOM 550 C C . GLY A 1 71 ? -5.725 6.915 -12.256 1.00 91.44 71 GLY A C 1
ATOM 551 O O . GLY A 1 71 ? -5.957 5.712 -12.144 1.00 91.44 71 GLY A O 1
ATOM 552 N N . ILE A 1 72 ? -6.593 7.748 -12.836 1.00 91.25 72 ILE A N 1
ATOM 553 C CA . ILE A 1 72 ? -7.904 7.328 -13.350 1.00 91.25 72 ILE A CA 1
ATOM 554 C C . ILE A 1 72 ? -7.751 6.524 -14.645 1.00 91.25 72 ILE A C 1
ATOM 556 O O . ILE A 1 72 ? -8.197 5.376 -14.702 1.00 91.25 72 ILE A O 1
ATOM 560 N N . ALA A 1 73 ? -7.093 7.092 -15.658 1.00 92.00 73 ALA A N 1
ATOM 561 C CA . ALA A 1 73 ? -7.048 6.534 -17.011 1.00 92.00 73 ALA A CA 1
ATOM 562 C C . ALA A 1 73 ? -5.998 5.427 -17.205 1.00 92.00 73 ALA A C 1
ATOM 564 O O . ALA A 1 73 ? -6.091 4.642 -18.147 1.00 92.00 73 ALA A O 1
ATOM 565 N N . GLY A 1 74 ? -4.983 5.361 -16.345 1.00 91.56 74 GLY A N 1
ATOM 566 C CA . GLY A 1 74 ? -3.882 4.421 -16.496 1.00 91.56 74 GLY A CA 1
ATOM 567 C C . GLY A 1 74 ? -4.266 2.969 -16.211 1.00 91.56 74 GLY A C 1
ATOM 568 O O . GLY A 1 74 ? -5.162 2.678 -15.408 1.00 91.56 74 GLY A O 1
ATOM 569 N N . GLN A 1 75 ? -3.537 2.059 -16.859 1.00 91.94 75 GLN A N 1
ATOM 570 C CA . GLN A 1 75 ? -3.693 0.616 -16.704 1.00 91.94 75 GLN A CA 1
ATOM 571 C C . GLN A 1 75 ? -3.246 0.167 -15.312 1.00 91.94 75 GLN A C 1
ATOM 573 O O . GLN A 1 75 ? -2.120 0.435 -14.897 1.00 91.94 75 GLN A O 1
ATOM 578 N N . LYS A 1 76 ? -4.145 -0.527 -14.613 1.00 94.06 76 LYS A N 1
ATOM 579 C CA . LYS A 1 76 ? -3.927 -1.036 -13.252 1.00 94.06 76 LYS A CA 1
ATOM 580 C C . LYS A 1 76 ? -3.659 -2.540 -13.211 1.00 94.06 76 LYS A C 1
ATOM 582 O O . LYS A 1 76 ? -3.387 -3.065 -12.137 1.00 94.06 76 LYS A O 1
ATOM 587 N N . GLY A 1 77 ? -3.768 -3.213 -14.361 1.00 95.06 77 GLY A N 1
ATOM 588 C CA . GLY A 1 77 ? -3.879 -4.668 -14.427 1.00 95.06 77 GLY A CA 1
ATOM 589 C C . GLY A 1 77 ? -5.070 -5.144 -13.600 1.00 95.06 77 GLY A C 1
ATOM 590 O O . GLY A 1 77 ? -6.130 -4.501 -13.588 1.00 95.06 77 GLY A O 1
ATOM 591 N N . ARG A 1 78 ? -4.878 -6.229 -12.856 1.00 96.25 78 ARG A N 1
ATOM 592 C CA . ARG A 1 78 ? -5.879 -6.719 -11.910 1.00 96.25 78 ARG A CA 1
ATOM 593 C C . ARG A 1 78 ? -6.017 -5.822 -10.689 1.00 96.25 78 ARG A C 1
ATOM 595 O O . ARG A 1 78 ? -5.046 -5.312 -10.132 1.00 96.25 78 ARG A O 1
ATOM 602 N N . VAL A 1 79 ? -7.259 -5.682 -10.236 1.00 96.50 79 VAL A N 1
ATOM 603 C CA . VAL A 1 79 ? -7.604 -4.947 -9.018 1.00 96.50 79 VAL A CA 1
ATOM 604 C C . VAL A 1 79 ? -8.356 -5.881 -8.086 1.00 96.50 79 VAL A C 1
ATOM 606 O O . VAL A 1 79 ? -9.425 -6.378 -8.433 1.00 96.50 79 VAL A O 1
ATOM 609 N N . HIS A 1 80 ? -7.802 -6.095 -6.897 1.00 97.62 80 HIS A N 1
ATOM 610 C CA . HIS A 1 80 ? -8.457 -6.839 -5.828 1.00 97.62 80 HIS A CA 1
ATOM 611 C C . HIS A 1 80 ? -8.936 -5.868 -4.750 1.00 97.62 80 HIS A C 1
ATOM 613 O O . HIS A 1 80 ? -8.163 -5.030 -4.286 1.00 97.62 80 HIS A O 1
ATOM 619 N N . VAL A 1 81 ? -10.197 -5.991 -4.335 1.00 98.06 81 VAL A N 1
ATOM 620 C CA . VAL A 1 81 ? -10.777 -5.198 -3.244 1.00 98.06 81 VAL A CA 1
ATOM 621 C C . VAL A 1 81 ? -11.214 -6.147 -2.137 1.00 98.06 81 VAL A C 1
ATOM 623 O O . VAL A 1 81 ? -12.103 -6.972 -2.341 1.00 98.06 81 VAL A O 1
ATOM 626 N N . ALA A 1 82 ? -10.599 -6.014 -0.965 1.00 98.12 82 ALA A N 1
ATOM 627 C CA . ALA A 1 82 ? -10.927 -6.792 0.220 1.00 98.12 82 ALA A CA 1
ATOM 628 C C . ALA A 1 82 ? -11.532 -5.887 1.293 1.00 98.12 82 ALA A C 1
ATOM 630 O O . ALA A 1 82 ? -10.916 -4.910 1.725 1.00 98.12 82 ALA A O 1
ATOM 631 N N . PHE A 1 83 ? -12.729 -6.247 1.748 1.00 98.19 83 PHE A N 1
ATOM 632 C CA . PHE A 1 83 ? -13.386 -5.608 2.881 1.00 98.19 83 PHE A CA 1
ATOM 633 C C . PHE A 1 83 ? -13.045 -6.372 4.156 1.00 98.19 83 PHE A C 1
ATOM 635 O O . PHE A 1 83 ? -13.170 -7.598 4.208 1.00 98.19 83 PHE A O 1
ATOM 642 N N . GLY A 1 84 ? -12.608 -5.640 5.174 1.00 97.12 84 GLY A N 1
ATOM 643 C CA . GLY A 1 84 ? -12.454 -6.153 6.523 1.00 97.12 84 GLY A CA 1
ATOM 644 C C . GLY A 1 84 ? -13.796 -6.299 7.237 1.00 97.12 84 GLY A C 1
ATOM 645 O O . GLY A 1 84 ? -14.875 -6.272 6.641 1.00 97.12 84 GLY A O 1
ATOM 646 N N . THR A 1 85 ? -13.724 -6.425 8.552 1.00 97.38 85 THR A N 1
ATOM 647 C CA . THR A 1 85 ? -14.892 -6.417 9.432 1.00 97.38 85 THR A CA 1
ATOM 648 C C . THR A 1 85 ? -14.988 -5.076 10.150 1.00 97.38 85 THR A C 1
ATOM 650 O O . THR A 1 85 ? -13.945 -4.482 10.440 1.00 97.38 85 THR A O 1
ATOM 653 N N . PRO A 1 86 ? -16.204 -4.605 10.493 1.00 97.56 86 PRO A N 1
ATOM 654 C CA . PRO A 1 86 ? -16.357 -3.436 11.346 1.00 97.56 86 PRO A CA 1
ATOM 655 C C . PRO A 1 86 ? -15.465 -3.536 12.586 1.00 97.56 86 PRO A C 1
ATOM 657 O O . PRO A 1 86 ? -15.389 -4.606 13.196 1.00 97.56 86 PRO A O 1
ATOM 660 N N . LEU A 1 87 ? -14.789 -2.442 12.940 1.00 95.81 87 LEU A N 1
ATOM 661 C CA . LEU A 1 87 ? -13.945 -2.404 14.131 1.00 95.81 87 LEU A CA 1
ATOM 662 C C . LEU A 1 87 ? -14.764 -2.784 15.369 1.00 95.81 87 LEU A C 1
ATOM 664 O O . LEU A 1 87 ? -15.853 -2.253 15.599 1.00 95.81 87 LEU A O 1
ATOM 668 N N . ALA A 1 88 ? -14.241 -3.733 16.141 1.00 86.50 88 ALA A N 1
ATOM 669 C CA . ALA A 1 88 ? -14.875 -4.194 17.366 1.00 86.50 88 ALA A CA 1
ATOM 670 C C . ALA A 1 88 ? -14.703 -3.171 18.504 1.00 86.50 88 ALA A C 1
ATOM 672 O O . ALA A 1 88 ? -13.880 -2.256 18.431 1.00 86.50 88 ALA A O 1
ATOM 673 N N . GLY A 1 89 ? -15.475 -3.352 19.577 1.00 84.00 89 GLY A N 1
ATOM 674 C CA . GLY A 1 89 ? -15.261 -2.627 20.830 1.00 84.00 89 GLY A CA 1
ATOM 675 C C . GLY A 1 89 ? -13.944 -3.012 21.515 1.00 84.00 89 GLY A C 1
ATOM 676 O O . GLY A 1 89 ? -13.287 -3.983 21.142 1.00 84.00 89 GLY A O 1
ATOM 677 N N . GLY A 1 90 ? -13.565 -2.246 22.538 1.00 89.62 90 GLY A N 1
ATOM 678 C CA . GLY A 1 90 ? -12.341 -2.471 23.322 1.00 89.62 90 GLY A CA 1
ATOM 679 C C . GLY A 1 90 ? -11.071 -1.820 22.760 1.00 89.62 90 GLY A C 1
ATOM 680 O O . GLY A 1 90 ? -10.000 -1.968 23.339 1.00 89.62 90 GLY A O 1
ATOM 681 N N . LEU A 1 91 ? -11.166 -1.071 21.658 1.00 95.25 91 LEU A N 1
ATOM 682 C CA . LEU A 1 91 ? -10.066 -0.249 21.151 1.00 95.25 91 LEU A CA 1
ATOM 683 C C . LEU A 1 91 ? -10.054 1.084 21.906 1.00 95.25 91 LEU A C 1
ATOM 685 O O . LEU A 1 91 ? -10.808 1.990 21.571 1.00 95.25 91 LEU A O 1
ATOM 689 N N . GLU A 1 92 ? -9.232 1.192 22.950 1.00 94.50 92 GLU A N 1
ATOM 690 C CA . GLU A 1 92 ? -9.277 2.319 23.899 1.00 94.50 92 GLU A CA 1
ATOM 691 C C . GLU A 1 92 ? -8.472 3.553 23.473 1.00 94.50 92 GLU A C 1
ATOM 693 O O . GLU A 1 92 ? -8.687 4.645 24.004 1.00 94.50 92 GLU A O 1
ATOM 698 N N . THR A 1 93 ? -7.557 3.406 22.512 1.00 95.19 93 THR A N 1
ATOM 699 C CA . THR A 1 93 ? -6.675 4.490 22.066 1.00 95.19 93 THR A CA 1
ATOM 700 C C . THR A 1 93 ? -6.685 4.650 20.546 1.00 95.19 93 THR A C 1
ATOM 702 O O . THR A 1 93 ? -6.894 3.674 19.819 1.00 95.19 93 THR A O 1
ATOM 705 N N . PRO A 1 94 ? -6.416 5.862 20.027 1.00 95.38 94 PRO A N 1
ATOM 706 C CA . PRO A 1 94 ? -6.228 6.077 18.595 1.00 95.38 94 PRO A CA 1
ATOM 707 C C . PRO A 1 94 ? -5.172 5.155 17.970 1.00 95.38 94 PRO A C 1
ATOM 709 O O . PRO A 1 94 ? -5.321 4.728 16.827 1.00 95.38 94 PRO A O 1
ATOM 712 N N . GLU A 1 95 ? -4.115 4.837 18.715 1.00 96.44 95 GLU A N 1
ATOM 713 C CA . GLU A 1 95 ? -3.036 3.944 18.296 1.00 96.44 95 GLU A C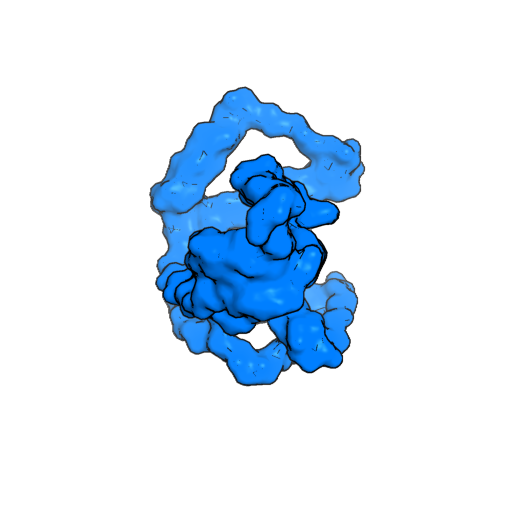A 1
ATOM 714 C C . GLU A 1 95 ? -3.525 2.498 18.166 1.00 96.44 95 GLU A C 1
ATOM 716 O O . GLU A 1 95 ? -3.200 1.841 17.179 1.00 96.44 95 GLU A O 1
ATOM 721 N N . ALA A 1 96 ? -4.352 2.020 19.102 1.00 96.44 96 ALA A N 1
ATOM 722 C CA . ALA A 1 96 ? -4.962 0.693 19.020 1.00 96.44 96 ALA A CA 1
ATOM 723 C C . ALA A 1 96 ? -5.904 0.578 17.812 1.00 96.44 96 ALA A C 1
ATOM 725 O O . ALA A 1 96 ? -5.893 -0.430 17.107 1.00 96.44 96 ALA A O 1
ATOM 726 N N . VAL A 1 97 ? -6.677 1.631 17.530 1.00 96.88 97 VAL A N 1
ATOM 727 C CA . VAL A 1 97 ? -7.547 1.695 16.346 1.00 96.88 97 VAL A CA 1
ATOM 728 C C . VAL A 1 97 ? -6.732 1.643 15.058 1.00 96.88 97 VAL A C 1
ATOM 730 O O . VAL A 1 97 ? -7.056 0.861 14.168 1.00 96.88 97 VAL A O 1
ATOM 733 N N . ALA A 1 98 ? -5.665 2.438 14.956 1.00 96.50 98 ALA A N 1
ATOM 734 C CA . ALA A 1 98 ? -4.794 2.428 13.785 1.00 96.50 98 ALA A CA 1
ATOM 735 C C . ALA A 1 98 ? -4.122 1.063 13.585 1.00 96.50 98 ALA A C 1
ATOM 737 O O . ALA A 1 98 ? -4.150 0.537 12.478 1.00 96.50 98 ALA A O 1
ATOM 738 N N . ALA A 1 99 ? -3.616 0.447 14.657 1.00 96.06 99 ALA A N 1
ATOM 739 C CA . ALA A 1 99 ? -3.014 -0.881 14.593 1.00 96.06 99 ALA A CA 1
ATOM 740 C C . ALA A 1 99 ? -4.009 -1.958 14.125 1.00 96.06 99 ALA A C 1
ATOM 742 O O . ALA A 1 99 ? -3.640 -2.845 13.356 1.00 96.06 99 ALA A O 1
ATOM 743 N N . GLU A 1 100 ? -5.274 -1.882 14.547 1.00 97.31 100 GLU A N 1
ATOM 744 C CA . GLU A 1 100 ? -6.310 -2.819 14.102 1.00 97.31 100 GLU A CA 1
ATOM 745 C C . GLU A 1 100 ? -6.708 -2.595 12.633 1.00 97.31 100 GLU A C 1
ATOM 747 O O . GLU A 1 100 ? -6.893 -3.561 11.888 1.00 97.31 100 GLU A O 1
ATOM 752 N N . VAL A 1 101 ? -6.783 -1.336 12.185 1.00 97.12 101 VAL A N 1
ATOM 753 C CA . VAL A 1 101 ? -6.968 -1.004 10.763 1.00 97.12 101 VAL A CA 1
ATOM 754 C C . VAL A 1 101 ? -5.808 -1.564 9.940 1.00 97.12 101 VAL A C 1
ATOM 756 O O . VAL A 1 101 ? -6.049 -2.282 8.969 1.00 97.12 101 VAL A O 1
ATOM 759 N N . ASP A 1 102 ? -4.567 -1.308 10.354 1.00 96.38 102 ASP A N 1
ATOM 760 C CA . ASP A 1 102 ? -3.363 -1.791 9.677 1.00 96.38 102 ASP A CA 1
ATOM 761 C C . ASP A 1 102 ? -3.343 -3.321 9.616 1.00 96.38 102 ASP A C 1
ATOM 763 O O . ASP A 1 102 ? -3.111 -3.894 8.549 1.00 96.38 102 ASP A O 1
ATOM 767 N N . ARG A 1 103 ? -3.670 -4.007 10.720 1.00 96.50 103 ARG A N 1
ATOM 768 C CA . ARG A 1 103 ? -3.765 -5.474 10.766 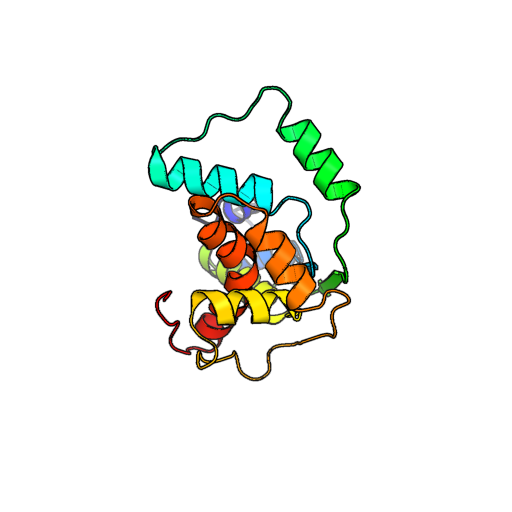1.00 96.50 103 ARG A CA 1
ATOM 769 C C . ARG A 1 103 ? -4.737 -6.002 9.712 1.00 96.50 103 ARG A C 1
ATOM 771 O O . ARG A 1 103 ? -4.397 -6.936 8.982 1.00 96.50 103 ARG A O 1
ATOM 778 N N . GLN A 1 104 ? -5.936 -5.423 9.620 1.00 97.62 104 GLN A N 1
ATOM 779 C CA . GLN A 1 104 ? -6.945 -5.857 8.651 1.00 97.62 104 GLN A CA 1
ATOM 780 C C . GLN A 1 104 ? -6.555 -5.514 7.209 1.00 97.62 104 GLN A C 1
ATOM 782 O O . GLN A 1 104 ? -6.709 -6.363 6.331 1.00 97.62 104 GLN A O 1
ATOM 787 N N . VAL A 1 105 ? -6.000 -4.325 6.957 1.00 97.56 105 VAL A N 1
ATOM 788 C CA . VAL A 1 105 ? -5.548 -3.912 5.617 1.00 97.56 105 VAL A CA 1
ATOM 789 C C . VAL A 1 105 ? -4.397 -4.793 5.135 1.00 97.56 105 VAL A C 1
ATOM 791 O O . VAL A 1 105 ? -4.459 -5.333 4.031 1.00 97.56 105 VAL A O 1
ATOM 794 N N . ILE A 1 106 ? -3.375 -5.013 5.968 1.00 97.00 106 ILE A N 1
ATOM 795 C CA . ILE A 1 106 ? -2.231 -5.872 5.632 1.00 97.00 106 ILE A CA 1
ATOM 796 C C . ILE A 1 106 ? -2.695 -7.311 5.415 1.00 97.00 106 ILE A C 1
ATOM 798 O O . ILE A 1 106 ? -2.241 -7.959 4.471 1.00 97.00 106 ILE A O 1
ATOM 802 N N . SER A 1 107 ? -3.608 -7.825 6.243 1.00 95.69 107 SER A N 1
ATOM 803 C CA . SER A 1 107 ? -4.165 -9.171 6.073 1.00 95.69 107 SER A CA 1
ATOM 804 C C . SER A 1 107 ? -4.945 -9.301 4.759 1.00 95.69 107 SER A C 1
ATOM 806 O O . SER A 1 107 ? -4.678 -10.221 3.980 1.00 95.69 107 SER A O 1
ATOM 808 N N . GLY A 1 108 ? -5.833 -8.343 4.475 1.00 96.88 108 GLY A N 1
ATOM 809 C CA . GLY A 1 108 ? -6.694 -8.319 3.293 1.00 96.88 108 GLY A CA 1
ATOM 810 C C . GLY A 1 108 ? -5.972 -8.028 1.978 1.00 96.88 108 GLY A C 1
ATOM 811 O O . GLY A 1 108 ? -6.476 -8.405 0.924 1.00 96.88 108 GLY A O 1
ATOM 812 N N . PHE A 1 109 ? -4.787 -7.408 2.014 1.00 97.75 109 PHE A N 1
ATOM 813 C CA . PHE A 1 109 ? -4.030 -7.092 0.803 1.00 97.75 109 PHE A CA 1
ATOM 814 C C . PHE A 1 109 ? -3.710 -8.363 -0.003 1.00 97.75 109 PHE A C 1
ATOM 816 O O . PHE A 1 109 ? -3.129 -9.316 0.526 1.00 97.75 109 PHE A O 1
ATOM 823 N N . CYS A 1 110 ? -4.060 -8.381 -1.285 1.00 97.62 110 CYS A N 1
ATOM 824 C CA . CYS A 1 110 ? -3.721 -9.459 -2.209 1.00 97.62 110 CYS A CA 1
ATOM 825 C C . CYS A 1 110 ? -2.377 -9.163 -2.880 1.00 97.62 110 CYS A C 1
ATOM 827 O O . CYS A 1 110 ? -2.183 -8.080 -3.422 1.00 97.62 110 CYS A O 1
ATOM 829 N N . LEU A 1 111 ? -1.444 -10.116 -2.846 1.00 97.81 111 LEU A N 1
ATOM 830 C CA . LEU A 1 111 ? -0.186 -9.995 -3.578 1.00 97.81 111 LEU A CA 1
ATOM 831 C C . LEU A 1 111 ? -0.392 -10.419 -5.034 1.00 97.81 111 LEU A C 1
ATOM 833 O O . LEU A 1 111 ? -0.705 -11.578 -5.310 1.00 97.81 111 LEU A O 1
ATOM 837 N N . HIS A 1 112 ? -0.163 -9.491 -5.953 1.00 98.19 112 HIS A N 1
ATOM 838 C CA . HIS A 1 112 ? -0.040 -9.784 -7.378 1.00 98.19 112 HIS A CA 1
ATOM 839 C C . HIS A 1 112 ? 1.403 -10.193 -7.713 1.00 98.19 112 HIS A C 1
ATOM 841 O O . HIS A 1 112 ? 2.317 -9.927 -6.921 1.00 98.19 112 HIS A O 1
ATOM 847 N N . PRO A 1 113 ? 1.658 -10.827 -8.874 1.00 97.75 113 PRO A N 1
ATOM 848 C CA . PRO A 1 113 ? 3.008 -11.234 -9.262 1.00 97.75 113 PRO A CA 1
ATOM 849 C C . PRO A 1 113 ? 4.010 -10.073 -9.280 1.00 97.75 113 PRO A C 1
ATOM 851 O O . PRO A 1 113 ? 5.140 -10.248 -8.835 1.00 97.75 113 PRO A O 1
ATOM 854 N N . THR A 1 114 ? 3.580 -8.868 -9.666 1.00 98.25 114 THR A N 1
ATOM 855 C CA . THR A 1 114 ? 4.400 -7.642 -9.664 1.00 98.25 114 THR A CA 1
ATOM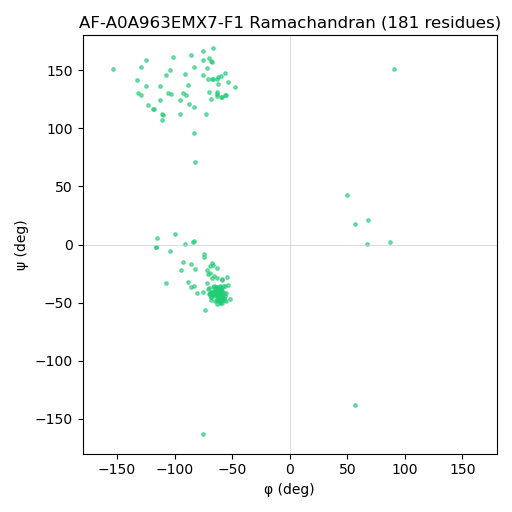 856 C C . THR A 1 114 ? 4.967 -7.292 -8.286 1.00 98.25 114 THR A C 1
ATOM 858 O O . THR A 1 114 ? 6.118 -6.866 -8.189 1.00 98.25 114 THR A O 1
ATOM 861 N N . ASN A 1 115 ? 4.226 -7.548 -7.199 1.00 98.25 115 ASN A N 1
ATOM 862 C CA . ASN A 1 115 ? 4.744 -7.382 -5.837 1.00 98.25 115 ASN A CA 1
ATOM 863 C C . ASN A 1 115 ? 5.910 -8.343 -5.563 1.00 98.25 115 ASN A C 1
ATOM 865 O O . ASN A 1 115 ? 6.882 -7.965 -4.910 1.00 98.25 115 ASN A O 1
ATOM 869 N N . LEU A 1 116 ? 5.816 -9.580 -6.062 1.00 97.44 116 LEU A N 1
ATOM 870 C CA . LEU A 1 116 ? 6.835 -10.614 -5.879 1.00 97.44 116 LEU A CA 1
ATOM 871 C C . LEU A 1 116 ? 8.057 -10.368 -6.769 1.00 97.44 116 LEU A C 1
ATOM 873 O O . LEU A 1 116 ? 9.174 -10.514 -6.284 1.00 97.44 116 LEU A O 1
ATOM 877 N N . TYR A 1 117 ? 7.861 -9.942 -8.020 1.00 97.88 117 TYR A N 1
ATOM 878 C CA . TYR A 1 117 ? 8.949 -9.558 -8.926 1.00 97.88 117 TYR A CA 1
ATOM 879 C C . TYR A 1 117 ? 9.759 -8.403 -8.337 1.00 97.88 117 TYR A C 1
ATOM 881 O O . TYR A 1 117 ? 10.982 -8.486 -8.229 1.00 97.88 117 TYR A O 1
ATOM 889 N N . ALA A 1 118 ? 9.075 -7.354 -7.870 1.00 98.19 118 ALA A N 1
ATOM 890 C CA . ALA A 1 118 ? 9.727 -6.215 -7.240 1.00 98.19 118 ALA A CA 1
ATOM 891 C C . ALA A 1 118 ? 10.491 -6.607 -5.971 1.00 98.19 118 ALA A C 1
ATOM 893 O O . ALA A 1 118 ? 11.629 -6.183 -5.771 1.00 98.19 118 ALA A O 1
ATOM 894 N N . TYR A 1 119 ? 9.877 -7.443 -5.129 1.00 97.94 119 TYR A N 1
ATOM 895 C CA . TYR A 1 119 ? 10.496 -7.935 -3.904 1.00 97.94 119 TYR A CA 1
ATOM 896 C C . TYR A 1 119 ? 11.739 -8.787 -4.192 1.00 97.94 119 TYR A C 1
ATOM 898 O O . TYR A 1 119 ? 12.799 -8.525 -3.632 1.00 97.94 119 TYR A O 1
ATOM 906 N N . ALA A 1 120 ? 11.652 -9.746 -5.116 1.00 96.69 120 ALA A N 1
ATOM 907 C CA . ALA A 1 120 ? 12.791 -10.566 -5.524 1.00 96.69 120 ALA A CA 1
ATOM 908 C C . ALA A 1 120 ? 13.925 -9.723 -6.127 1.00 96.69 120 ALA A C 1
ATOM 910 O O . ALA A 1 120 ? 15.096 -10.015 -5.898 1.00 96.69 120 ALA A O 1
ATOM 911 N N . ARG A 1 121 ? 13.595 -8.654 -6.860 1.00 96.62 121 ARG A N 1
ATOM 912 C CA . ARG A 1 121 ? 14.592 -7.751 -7.442 1.00 96.62 121 ARG A CA 1
ATOM 913 C C . ARG A 1 121 ? 15.287 -6.867 -6.400 1.00 96.62 121 ARG A C 1
ATOM 915 O O . ARG A 1 121 ? 16.462 -6.570 -6.576 1.00 96.62 121 ARG A O 1
ATOM 922 N N . LEU A 1 122 ? 14.591 -6.464 -5.333 1.00 96.25 122 LEU A N 1
ATOM 923 C CA . LEU A 1 122 ? 15.172 -5.657 -4.250 1.00 96.25 122 LEU A CA 1
ATOM 924 C C . LEU A 1 122 ? 15.914 -6.469 -3.193 1.00 96.25 122 LEU A C 1
ATOM 926 O O . LEU A 1 122 ? 16.885 -5.972 -2.645 1.00 96.25 122 LEU A O 1
ATOM 930 N N . TYR A 1 123 ? 15.440 -7.668 -2.865 1.00 95.31 123 TYR A N 1
ATOM 931 C CA . TYR A 1 123 ? 15.935 -8.448 -1.723 1.00 95.31 123 TYR A CA 1
ATOM 932 C C . TYR A 1 123 ? 16.605 -9.766 -2.136 1.00 95.31 123 TYR A C 1
ATOM 934 O O . TYR A 1 123 ? 17.103 -10.507 -1.288 1.00 95.31 123 TYR A O 1
ATOM 942 N N . GLY A 1 124 ? 16.620 -10.065 -3.437 1.00 94.00 124 GLY A N 1
ATOM 943 C CA . GLY A 1 124 ? 17.143 -11.300 -4.008 1.00 94.00 124 GLY A CA 1
ATOM 944 C C . GLY A 1 124 ? 16.084 -12.400 -4.132 1.00 94.00 124 GLY A C 1
ATOM 945 O O . GLY A 1 124 ? 15.154 -12.510 -3.335 1.00 94.00 124 GLY A O 1
ATOM 946 N N . ALA A 1 125 ? 16.252 -13.280 -5.123 1.00 90.12 125 ALA A N 1
ATOM 947 C CA . ALA A 1 125 ? 15.305 -14.364 -5.418 1.00 90.12 125 ALA A CA 1
ATOM 948 C C . ALA A 1 125 ? 15.147 -15.399 -4.284 1.00 90.12 125 ALA A C 1
ATOM 950 O O . ALA A 1 125 ? 14.157 -16.125 -4.243 1.00 90.12 125 ALA A O 1
ATOM 951 N N . ALA A 1 126 ? 16.117 -15.471 -3.366 1.00 88.88 126 ALA A N 1
ATOM 952 C CA . ALA A 1 126 ? 16.087 -16.352 -2.199 1.00 88.88 126 ALA A CA 1
ATOM 953 C C . ALA A 1 126 ? 15.456 -15.699 -0.952 1.00 88.88 126 ALA A C 1
ATOM 955 O O . ALA A 1 126 ? 15.411 -16.331 0.105 1.00 88.88 126 ALA A O 1
ATOM 956 N N . ALA A 1 127 ? 14.997 -14.444 -1.044 1.00 90.81 127 ALA A N 1
ATOM 957 C CA . ALA A 1 127 ? 14.378 -13.744 0.073 1.00 90.81 127 ALA A CA 1
ATOM 958 C C . ALA A 1 127 ? 13.089 -14.449 0.543 1.00 90.81 127 ALA A C 1
ATOM 960 O O . ALA A 1 127 ? 12.335 -14.990 -0.274 1.00 90.81 127 ALA A O 1
ATOM 961 N N . PRO A 1 128 ? 12.811 -14.458 1.859 1.00 92.31 128 PRO A N 1
ATOM 962 C CA . PRO A 1 128 ? 11.644 -15.135 2.407 1.00 92.31 128 PRO A CA 1
ATOM 963 C C . PRO A 1 128 ? 10.347 -14.507 1.893 1.00 92.31 128 PRO A C 1
ATOM 965 O O . PRO A 1 128 ? 10.225 -13.292 1.771 1.00 92.31 128 PRO A O 1
ATOM 968 N N . LEU A 1 129 ? 9.341 -15.342 1.641 1.00 92.81 129 LEU A N 1
ATOM 969 C CA . LEU A 1 129 ? 8.004 -14.886 1.270 1.00 92.81 129 LEU A CA 1
ATOM 970 C C . LEU A 1 129 ? 7.022 -15.091 2.428 1.00 92.81 129 LEU A C 1
ATOM 972 O O . LEU A 1 129 ? 7.114 -16.105 3.125 1.00 92.81 129 LEU A O 1
ATOM 976 N N . PRO A 1 130 ? 6.032 -14.195 2.596 1.00 91.44 130 PRO A N 1
ATOM 977 C CA . PRO A 1 130 ? 5.063 -14.308 3.671 1.00 91.44 130 PRO A CA 1
ATOM 978 C C . PRO A 1 130 ? 4.234 -15.593 3.518 1.00 91.44 130 PRO A C 1
ATOM 980 O O . PRO A 1 130 ? 3.668 -15.836 2.436 1.00 91.44 130 PRO A O 1
ATOM 983 N N . PRO A 1 131 ? 4.144 -16.422 4.576 1.00 85.44 131 PRO A N 1
ATOM 984 C CA . PRO A 1 131 ? 3.374 -17.654 4.561 1.00 85.44 131 PRO A CA 1
ATOM 985 C C . PRO A 1 131 ? 1.888 -17.322 4.456 1.00 85.44 131 PRO A C 1
ATOM 987 O O . PRO A 1 131 ? 1.414 -16.349 5.039 1.00 85.44 131 PRO A O 1
ATOM 990 N N . ASN A 1 132 ? 1.140 -18.136 3.709 1.00 85.94 132 ASN A N 1
ATOM 991 C CA . ASN A 1 132 ? -0.316 -18.007 3.554 1.00 85.94 132 ASN A CA 1
ATOM 992 C C . ASN A 1 132 ? -0.801 -16.638 3.037 1.00 85.94 132 ASN A C 1
ATOM 994 O O . ASN A 1 132 ? -1.978 -16.305 3.173 1.00 85.94 132 ASN A O 1
ATOM 998 N N . ALA A 1 133 ? 0.076 -15.830 2.434 1.00 91.00 133 ALA A N 1
ATOM 999 C CA . ALA A 1 133 ? -0.343 -14.586 1.809 1.00 91.00 133 ALA A CA 1
ATOM 1000 C C . ALA A 1 133 ? -1.294 -14.884 0.644 1.00 91.00 133 ALA A C 1
ATOM 1002 O O . ALA A 1 133 ? -0.961 -15.680 -0.238 1.00 91.00 133 ALA A O 1
ATOM 1003 N N . ARG A 1 134 ? -2.453 -14.212 0.623 1.00 92.94 134 ARG A N 1
ATOM 1004 C CA . ARG A 1 134 ? -3.356 -14.224 -0.532 1.00 92.94 134 ARG A CA 1
ATOM 1005 C C . ARG A 1 134 ? -2.585 -13.771 -1.767 1.00 92.94 134 ARG A C 1
ATOM 1007 O O . ARG A 1 134 ? -1.941 -12.721 -1.739 1.00 92.94 134 ARG A O 1
ATOM 1014 N N . ARG A 1 135 ? -2.667 -14.573 -2.824 1.00 95.31 135 ARG A N 1
ATOM 1015 C CA . ARG A 1 135 ? -2.055 -14.313 -4.123 1.00 95.31 135 ARG A CA 1
ATOM 1016 C C . ARG A 1 135 ? -3.079 -14.562 -5.211 1.00 95.31 135 ARG A C 1
ATOM 1018 O O . ARG A 1 135 ? -3.849 -15.518 -5.116 1.00 95.31 135 ARG A O 1
ATOM 1025 N N . GLU A 1 136 ? -3.047 -13.730 -6.232 1.00 93.50 136 GLU A N 1
ATOM 1026 C CA . GLU A 1 136 ? -3.845 -13.897 -7.441 1.00 93.50 136 GLU A CA 1
ATOM 1027 C C . GLU A 1 136 ? -2.926 -13.906 -8.661 1.00 93.50 136 GLU A C 1
ATOM 1029 O O . GLU A 1 136 ? -1.777 -13.463 -8.600 1.00 93.50 136 GLU A O 1
ATOM 1034 N N . ALA A 1 137 ? -3.415 -14.477 -9.761 1.00 93.38 137 ALA A N 1
ATOM 1035 C CA . ALA A 1 137 ? -2.722 -14.373 -11.037 1.00 93.38 137 ALA A CA 1
ATOM 1036 C C . ALA A 1 137 ? -2.736 -12.913 -11.504 1.00 93.38 137 ALA A C 1
ATOM 1038 O O . ALA A 1 137 ? -3.737 -12.224 -11.319 1.00 93.38 137 ALA A O 1
ATOM 1039 N N . GLY A 1 138 ? -1.641 -12.479 -12.114 1.00 92.75 138 GLY A N 1
ATOM 1040 C CA . GLY A 1 138 ? -1.522 -11.173 -12.750 1.00 92.75 138 GLY A CA 1
ATOM 1041 C C . GLY A 1 138 ? -1.654 -11.274 -14.264 1.00 92.75 138 GLY A C 1
ATOM 1042 O O . GLY A 1 138 ? -1.491 -12.357 -14.833 1.00 92.75 138 GLY A O 1
ATOM 1043 N N . ASP A 1 139 ? -1.938 -10.144 -14.898 1.00 94.38 139 ASP A N 1
ATOM 1044 C CA . ASP A 1 139 ? -1.930 -9.997 -16.350 1.00 94.38 139 ASP A CA 1
ATOM 1045 C C . ASP A 1 139 ? -0.560 -9.499 -16.870 1.00 94.38 139 ASP A C 1
ATOM 1047 O O . ASP A 1 139 ? -0.279 -9.617 -18.059 1.00 94.38 139 ASP A O 1
ATOM 1051 N N . CYS A 1 140 ? 0.309 -8.974 -15.995 1.00 95.62 140 CYS A N 1
ATOM 1052 C CA . CYS A 1 140 ? 1.647 -8.478 -16.311 1.00 95.62 140 CYS A CA 1
ATOM 1053 C C . CYS A 1 140 ? 2.719 -9.549 -16.064 1.00 95.62 140 CYS A C 1
ATOM 1055 O O . CYS A 1 140 ? 2.868 -10.080 -14.959 1.00 95.62 140 CYS A O 1
ATOM 1057 N N . THR A 1 141 ? 3.508 -9.843 -17.096 1.00 97.25 141 THR A N 1
ATOM 1058 C CA . THR A 1 141 ? 4.651 -10.755 -16.998 1.00 97.25 141 THR A CA 1
ATOM 1059 C C . THR A 1 141 ? 5.842 -10.100 -16.297 1.00 97.25 141 THR A C 1
ATOM 1061 O O . THR A 1 141 ? 5.996 -8.879 -16.279 1.00 97.25 141 THR A O 1
ATOM 1064 N N . GLU A 1 142 ? 6.755 -10.918 -15.770 1.00 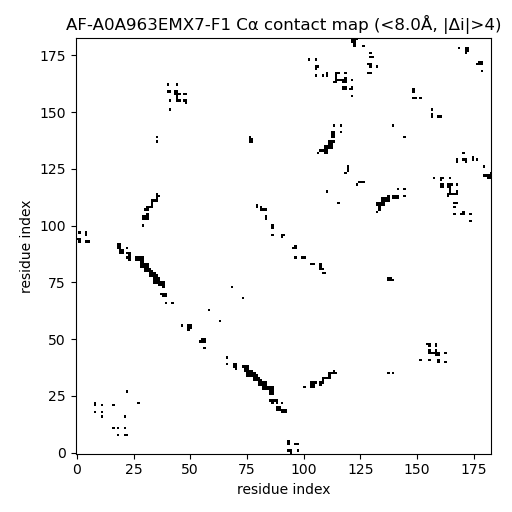97.50 142 GLU A N 1
ATOM 1065 C CA . GLU A 1 142 ? 7.995 -10.424 -15.156 1.00 97.50 142 GLU A CA 1
ATOM 1066 C C . GLU A 1 142 ? 8.846 -9.595 -16.133 1.00 97.50 142 GLU A C 1
ATOM 1068 O O . GLU A 1 142 ? 9.421 -8.579 -15.747 1.00 97.50 142 GLU A O 1
ATOM 1073 N N . ALA A 1 143 ? 8.895 -9.986 -17.411 1.00 98.06 143 ALA A N 1
ATOM 1074 C CA . ALA A 1 143 ? 9.634 -9.256 -18.438 1.00 98.06 143 ALA A CA 1
ATOM 1075 C C . ALA A 1 143 ? 9.030 -7.867 -18.706 1.00 98.06 143 ALA A C 1
ATOM 1077 O O . ALA A 1 143 ? 9.769 -6.886 -18.776 1.00 98.06 143 ALA A O 1
ATOM 1078 N N . GLU A 1 144 ? 7.701 -7.765 -18.809 1.00 97.88 144 GLU A N 1
ATOM 1079 C CA . GLU A 1 144 ? 7.004 -6.482 -18.979 1.00 97.88 144 GLU A CA 1
ATOM 1080 C C . GLU A 1 144 ? 7.178 -5.583 -17.755 1.00 97.88 144 GLU A C 1
ATOM 1082 O O . GLU A 1 144 ? 7.455 -4.389 -17.896 1.00 97.88 144 GLU A O 1
ATOM 1087 N N . PHE A 1 145 ? 7.068 -6.155 -16.552 1.00 98.19 145 PHE A N 1
ATOM 1088 C CA . PHE A 1 145 ? 7.293 -5.426 -15.311 1.00 98.19 145 PHE A CA 1
ATOM 1089 C C . PHE A 1 145 ? 8.729 -4.894 -15.227 1.00 98.19 145 P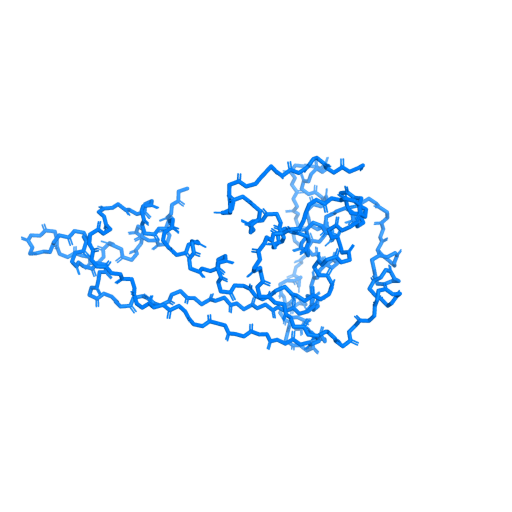HE A C 1
ATOM 1091 O O . PHE A 1 145 ? 8.939 -3.711 -14.961 1.00 98.19 145 PHE A O 1
ATOM 1098 N N . ASN A 1 146 ? 9.727 -5.733 -15.511 1.00 97.94 146 ASN A N 1
ATOM 1099 C CA . ASN A 1 146 ? 11.126 -5.314 -15.499 1.00 97.94 146 ASN A CA 1
ATOM 1100 C C . ASN A 1 146 ? 11.404 -4.240 -16.551 1.00 97.94 146 ASN A C 1
ATOM 1102 O O . ASN A 1 146 ? 12.002 -3.224 -16.209 1.00 97.94 146 ASN A O 1
ATOM 1106 N N . ALA A 1 147 ? 10.887 -4.390 -17.774 1.00 98.12 147 ALA A N 1
ATOM 1107 C CA . ALA A 1 147 ? 11.010 -3.372 -18.815 1.00 98.12 147 ALA A CA 1
ATOM 1108 C C . ALA A 1 147 ? 10.397 -2.027 -18.385 1.00 98.12 147 ALA A C 1
ATOM 1110 O O . ALA A 1 147 ? 10.980 -0.971 -18.629 1.00 98.12 147 ALA A O 1
ATOM 1111 N N . ARG A 1 148 ? 9.248 -2.055 -17.694 1.00 97.12 148 ARG A N 1
ATOM 1112 C CA . ARG A 1 148 ? 8.614 -0.858 -17.128 1.00 97.12 148 ARG A CA 1
ATOM 1113 C C . ARG A 1 148 ? 9.505 -0.167 -16.094 1.00 97.12 148 ARG A C 1
ATOM 1115 O O . ARG A 1 148 ? 9.629 1.055 -16.138 1.00 97.12 148 ARG A O 1
ATOM 1122 N N . ILE A 1 149 ? 10.103 -0.919 -15.168 1.00 98.25 149 ILE A N 1
ATOM 1123 C CA . ILE A 1 149 ? 11.011 -0.364 -14.151 1.00 98.25 149 ILE A CA 1
ATOM 1124 C C . ILE A 1 149 ? 12.308 0.145 -14.797 1.00 98.25 149 ILE A C 1
ATOM 1126 O O . ILE A 1 149 ? 12.785 1.223 -14.454 1.00 98.25 149 ILE A O 1
ATOM 1130 N N . ASP A 1 150 ? 12.860 -0.586 -15.762 1.00 98.06 150 ASP A N 1
ATOM 1131 C CA . ASP A 1 150 ? 14.126 -0.248 -16.422 1.00 98.06 150 ASP A CA 1
ATOM 1132 C C . ASP A 1 150 ? 14.022 0.996 -17.306 1.00 98.06 150 ASP A C 1
ATOM 1134 O O . ASP A 1 150 ? 15.011 1.707 -17.492 1.00 98.06 150 ASP A O 1
ATOM 1138 N N . ALA A 1 151 ? 12.818 1.316 -17.783 1.00 97.56 151 ALA A N 1
ATOM 1139 C CA . ALA A 1 151 ? 12.532 2.570 -18.470 1.00 97.56 151 ALA A CA 1
ATOM 1140 C C . ALA A 1 151 ? 12.621 3.810 -17.553 1.00 97.56 151 ALA A C 1
ATOM 1142 O O . ALA A 1 151 ? 12.683 4.933 -18.055 1.00 97.56 151 ALA A O 1
ATOM 1143 N N . MET A 1 152 ? 12.625 3.637 -16.226 1.00 97.81 152 MET A N 1
ATOM 1144 C CA . MET A 1 152 ? 12.817 4.731 -15.269 1.00 97.81 152 MET A CA 1
ATOM 1145 C C . MET A 1 152 ? 14.316 5.033 -15.070 1.00 97.81 152 MET A C 1
ATOM 1147 O O . MET A 1 152 ? 15.140 4.117 -15.202 1.00 97.81 152 MET A O 1
ATOM 1151 N N . PRO A 1 153 ? 14.692 6.280 -14.711 1.00 98.12 153 PRO A N 1
ATOM 1152 C CA . PRO A 1 153 ? 16.068 6.622 -14.345 1.00 98.12 153 PRO A CA 1
ATOM 1153 C C . PRO A 1 153 ? 16.604 5.710 -13.241 1.00 98.12 153 PRO A C 1
ATOM 1155 O O . PRO A 1 153 ? 15.866 5.373 -12.313 1.00 98.12 153 PRO A O 1
ATOM 1158 N N . GLU A 1 154 ? 17.869 5.300 -13.347 1.00 97.56 154 GLU A N 1
ATOM 1159 C CA . GLU A 1 154 ? 18.471 4.270 -12.492 1.00 97.56 154 GLU A CA 1
ATOM 1160 C C . GLU A 1 154 ? 18.333 4.598 -11.003 1.00 97.56 154 GLU A C 1
ATOM 1162 O O . GLU A 1 154 ? 17.929 3.740 -10.219 1.00 97.56 154 GLU A O 1
ATOM 1167 N N . GLU A 1 155 ? 18.535 5.863 -10.636 1.00 97.19 155 GLU A N 1
ATOM 1168 C CA . GLU A 1 155 ? 18.421 6.353 -9.264 1.00 97.19 155 GLU A CA 1
ATOM 1169 C C . GLU A 1 155 ? 16.990 6.316 -8.692 1.00 97.19 155 GLU A C 1
ATOM 1171 O O . GLU A 1 155 ? 16.799 6.345 -7.477 1.00 97.19 155 GLU A O 1
ATOM 1176 N N . GLN A 1 156 ? 15.968 6.207 -9.546 1.00 97.88 156 GLN A N 1
ATOM 1177 C CA . GLN A 1 156 ? 14.557 6.147 -9.143 1.00 97.88 156 GLN A CA 1
ATOM 1178 C C . GLN A 1 156 ? 14.046 4.707 -9.014 1.00 97.88 156 GLN A C 1
ATOM 1180 O O . GLN A 1 156 ? 13.073 4.456 -8.296 1.00 97.88 156 GLN A O 1
ATOM 1185 N N . ARG A 1 157 ? 14.697 3.741 -9.676 1.00 98.12 157 ARG A N 1
ATOM 1186 C CA . ARG A 1 157 ? 14.249 2.338 -9.726 1.00 98.12 157 ARG A CA 1
ATOM 1187 C C . ARG A 1 157 ? 14.090 1.699 -8.341 1.00 98.12 157 ARG A C 1
ATOM 1189 O O . ARG A 1 157 ? 13.074 1.029 -8.150 1.00 98.12 157 ARG A O 1
ATOM 1196 N N . PRO A 1 158 ? 14.987 1.911 -7.352 1.00 97.69 158 PRO A N 1
ATOM 1197 C CA . PRO A 1 158 ? 14.804 1.339 -6.017 1.00 97.69 158 PRO A CA 1
ATOM 1198 C C . PRO A 1 158 ? 13.517 1.815 -5.333 1.00 97.69 158 PRO A C 1
ATOM 1200 O O . PRO A 1 158 ? 12.837 1.027 -4.678 1.00 97.69 158 PRO A O 1
ATOM 1203 N N . PHE A 1 159 ? 13.131 3.079 -5.539 1.00 97.94 159 PHE A N 1
ATOM 1204 C CA . PHE A 1 159 ? 11.887 3.631 -5.000 1.00 97.94 159 PHE A CA 1
ATOM 1205 C C . PHE A 1 159 ? 10.663 3.038 -5.700 1.00 97.94 159 PHE A C 1
ATOM 1207 O O . PHE A 1 159 ? 9.707 2.653 -5.029 1.00 97.94 159 PHE A O 1
ATOM 1214 N N . ALA A 1 160 ? 10.709 2.900 -7.030 1.00 98.12 160 ALA A N 1
ATOM 1215 C CA . ALA A 1 160 ? 9.646 2.255 -7.797 1.00 98.12 160 ALA A CA 1
ATOM 1216 C C . ALA A 1 160 ? 9.433 0.804 -7.350 1.00 98.12 160 ALA A C 1
ATOM 1218 O O . ALA A 1 160 ? 8.312 0.404 -7.051 1.00 98.12 160 ALA A O 1
ATOM 1219 N N . LEU A 1 161 ? 10.512 0.028 -7.224 1.00 98.31 161 LEU A N 1
ATOM 1220 C CA . LEU A 1 161 ? 10.446 -1.339 -6.713 1.00 98.31 161 LEU A CA 1
ATOM 1221 C C . LEU A 1 161 ? 9.923 -1.375 -5.271 1.00 98.31 161 LEU A C 1
ATOM 1223 O O . LEU A 1 161 ? 9.113 -2.238 -4.939 1.00 98.31 161 LEU A O 1
ATOM 1227 N N . GLY A 1 162 ? 10.325 -0.413 -4.433 1.00 97.62 162 GLY A N 1
ATOM 1228 C CA . GLY A 1 162 ? 9.878 -0.298 -3.046 1.00 97.62 162 GLY A CA 1
ATOM 1229 C C . GLY A 1 162 ? 8.363 -0.133 -2.924 1.00 97.62 162 GLY A C 1
ATOM 1230 O O . GLY A 1 162 ? 7.751 -0.773 -2.070 1.00 97.62 162 GLY A O 1
ATOM 1231 N N . ILE A 1 163 ? 7.740 0.638 -3.823 1.00 97.25 163 ILE A N 1
ATOM 1232 C CA . ILE A 1 163 ? 6.277 0.818 -3.876 1.00 97.25 163 ILE A CA 1
ATOM 1233 C C . ILE A 1 163 ? 5.560 -0.537 -3.999 1.00 97.25 163 ILE A C 1
ATOM 1235 O O . ILE A 1 163 ? 4.592 -0.789 -3.281 1.00 97.25 163 ILE A O 1
ATOM 1239 N N . TYR A 1 164 ? 6.052 -1.431 -4.861 1.00 98.06 164 TYR A N 1
ATOM 1240 C CA . TYR A 1 164 ? 5.457 -2.755 -5.074 1.00 98.06 164 TYR A CA 1
ATOM 1241 C C . TYR A 1 164 ? 5.871 -3.773 -4.000 1.00 98.06 164 TYR A C 1
ATOM 1243 O O . TYR A 1 164 ? 5.036 -4.545 -3.520 1.00 98.06 164 TYR A O 1
ATOM 1251 N N . ALA A 1 165 ? 7.144 -3.782 -3.601 1.00 97.69 165 ALA A N 1
ATOM 1252 C CA . ALA A 1 165 ? 7.705 -4.754 -2.665 1.00 97.69 165 ALA A CA 1
ATOM 1253 C C . ALA A 1 165 ? 7.214 -4.557 -1.220 1.00 97.69 165 ALA A C 1
ATOM 1255 O O . ALA A 1 165 ? 7.157 -5.520 -0.450 1.00 97.69 165 ALA A O 1
ATOM 1256 N N . ASN A 1 166 ? 6.811 -3.336 -0.844 1.00 96.19 166 ASN A N 1
ATOM 1257 C CA . ASN A 1 166 ? 6.403 -3.012 0.524 1.00 96.19 166 ASN A CA 1
ATOM 1258 C C . ASN A 1 166 ? 5.215 -3.854 1.027 1.00 96.19 166 ASN A C 1
ATOM 1260 O O . ASN A 1 166 ? 5.123 -4.147 2.219 1.00 96.19 166 ASN A O 1
ATOM 1264 N N . ALA A 1 167 ? 4.325 -4.295 0.134 1.00 96.38 167 ALA A N 1
ATOM 1265 C CA . ALA A 1 167 ? 3.227 -5.191 0.499 1.00 96.38 167 ALA A CA 1
ATOM 1266 C C . ALA A 1 167 ? 3.728 -6.557 1.003 1.00 96.38 167 ALA A C 1
ATOM 1268 O O . ALA A 1 167 ? 3.165 -7.123 1.943 1.00 96.38 167 ALA A O 1
ATOM 1269 N N . VAL A 1 168 ? 4.809 -7.075 0.410 1.00 97.31 168 VAL A N 1
ATOM 1270 C CA . VAL A 1 168 ? 5.462 -8.316 0.848 1.00 97.31 168 VAL A CA 1
ATOM 1271 C C . VAL A 1 168 ? 6.123 -8.096 2.207 1.00 97.31 168 VAL A C 1
ATOM 1273 O O . VAL A 1 168 ? 5.874 -8.861 3.136 1.00 97.31 168 VAL A O 1
ATOM 1276 N N . VAL A 1 169 ? 6.877 -7.000 2.346 1.00 96.56 169 VAL A N 1
ATOM 1277 C CA . VAL A 1 169 ? 7.550 -6.605 3.595 1.00 96.56 169 VAL A CA 1
ATOM 1278 C C . VAL A 1 169 ? 6.558 -6.456 4.747 1.00 96.56 169 VAL A C 1
ATOM 1280 O O . VAL A 1 169 ? 6.757 -7.025 5.815 1.00 96.56 169 VAL A O 1
ATOM 1283 N N . SER A 1 170 ? 5.447 -5.756 4.523 1.00 95.69 170 SER A N 1
ATOM 1284 C CA . SER A 1 170 ? 4.425 -5.523 5.547 1.00 95.69 170 SER A CA 1
ATOM 1285 C C . SER A 1 170 ? 3.777 -6.828 6.017 1.00 95.69 170 SER A C 1
ATOM 1287 O O . SER A 1 170 ? 3.532 -7.005 7.209 1.00 95.69 170 SER A O 1
ATOM 1289 N N . LYS A 1 171 ? 3.551 -7.782 5.104 1.00 95.94 171 LYS A N 1
ATOM 1290 C CA . LYS A 1 171 ? 3.046 -9.114 5.461 1.00 95.94 171 LYS A CA 1
ATOM 1291 C C . LYS A 1 171 ? 4.074 -9.956 6.218 1.00 95.94 171 LYS A C 1
ATOM 1293 O O . LYS A 1 171 ? 3.678 -10.666 7.137 1.00 95.94 171 LYS A O 1
ATOM 1298 N N . LEU A 1 172 ? 5.361 -9.876 5.870 1.00 94.94 172 LEU A N 1
ATOM 1299 C CA . LEU A 1 172 ? 6.435 -10.533 6.627 1.00 94.94 172 LEU A CA 1
ATOM 1300 C C . LEU A 1 172 ? 6.487 -9.999 8.062 1.00 94.94 172 LEU A C 1
ATOM 1302 O O . LEU A 1 172 ? 6.417 -10.785 9.006 1.00 94.94 172 LEU A O 1
ATOM 1306 N N . SER A 1 173 ? 6.500 -8.672 8.222 1.00 93.50 173 SER A N 1
ATOM 1307 C CA . SER A 1 173 ? 6.474 -8.016 9.532 1.00 93.50 173 SER A CA 1
ATOM 1308 C C . SER A 1 173 ? 5.252 -8.426 10.354 1.00 93.50 173 SER A C 1
ATOM 1310 O O . SER A 1 173 ? 5.388 -8.789 11.519 1.00 93.50 173 SER A O 1
ATOM 1312 N N . ALA A 1 174 ? 4.060 -8.439 9.747 1.00 91.75 174 ALA A N 1
ATOM 1313 C CA . ALA A 1 174 ? 2.829 -8.854 10.422 1.00 91.75 174 ALA A CA 1
ATOM 1314 C C . ALA A 1 174 ? 2.823 -10.345 10.813 1.00 91.75 174 ALA A C 1
ATOM 1316 O O . ALA A 1 174 ? 2.174 -10.722 11.786 1.00 91.75 174 ALA A O 1
ATOM 1317 N N . ALA A 1 175 ? 3.557 -11.190 10.084 1.00 90.00 175 ALA A N 1
ATOM 1318 C CA . ALA A 1 175 ? 3.758 -12.601 10.412 1.00 90.00 175 ALA A CA 1
ATOM 1319 C C . ALA A 1 175 ? 4.896 -12.839 11.427 1.00 90.00 175 ALA A C 1
ATOM 1321 O O . ALA A 1 175 ? 5.203 -13.992 11.730 1.00 90.00 175 ALA A O 1
ATOM 1322 N N . GLY A 1 176 ? 5.545 -11.782 11.931 1.00 87.81 176 GLY A N 1
ATOM 1323 C CA . GLY A 1 176 ? 6.699 -11.889 12.829 1.00 87.81 176 GLY A CA 1
ATOM 1324 C C . GLY A 1 176 ? 7.954 -12.454 12.155 1.00 87.81 176 GLY A C 1
ATOM 1325 O O . GLY A 1 176 ? 8.832 -12.980 12.837 1.00 87.81 176 GLY A O 1
ATOM 1326 N N . GLN A 1 177 ? 8.036 -12.391 10.823 1.00 86.19 177 GLN A N 1
ATOM 1327 C CA . GLN A 1 177 ? 9.182 -12.875 10.059 1.00 86.19 177 GLN A CA 1
ATOM 1328 C C . GLN A 1 177 ? 10.219 -11.763 9.845 1.00 86.19 177 GLN A C 1
ATOM 1330 O O . GLN A 1 177 ? 9.847 -10.596 9.706 1.00 86.19 177 GLN A O 1
ATOM 1335 N N . PRO A 1 178 ? 11.521 -12.103 9.800 1.00 81.62 178 PRO A N 1
ATOM 1336 C CA . PRO A 1 178 ? 12.565 -11.120 9.557 1.00 81.62 178 PRO A CA 1
ATOM 1337 C C . PRO A 1 178 ? 12.405 -10.499 8.166 1.00 81.62 178 PRO A C 1
ATOM 1339 O O . PRO A 1 178 ? 12.264 -11.204 7.165 1.00 81.62 178 PRO A O 1
ATOM 1342 N N . VAL A 1 179 ? 12.460 -9.170 8.113 1.00 81.00 179 VAL A N 1
ATOM 1343 C CA . VAL A 1 179 ? 12.509 -8.412 6.862 1.00 81.00 179 VAL A CA 1
ATOM 1344 C C . VAL A 1 179 ? 13.976 -8.285 6.443 1.00 81.00 179 VAL A C 1
ATOM 1346 O O . VAL A 1 179 ? 14.771 -7.756 7.224 1.00 81.00 179 VAL A O 1
ATOM 1349 N N . PRO A 1 180 ? 14.367 -8.776 5.256 1.00 80.69 180 PRO A N 1
ATOM 1350 C CA . PRO A 1 180 ? 15.739 -8.648 4.778 1.00 80.69 180 PRO A CA 1
ATOM 1351 C C . PRO A 1 180 ? 16.095 -7.190 4.460 1.00 80.69 180 PRO A C 1
ATOM 1353 O O . PRO A 1 180 ? 15.221 -6.368 4.181 1.00 80.69 180 PRO A O 1
ATOM 1356 N N . SER A 1 181 ? 17.390 -6.878 4.464 1.00 82.44 181 SER A N 1
ATOM 1357 C CA . SER A 1 181 ? 17.898 -5.621 3.906 1.00 82.44 181 SER A CA 1
ATOM 1358 C C . SER A 1 181 ? 17.900 -5.688 2.374 1.00 82.44 181 SER A C 1
ATOM 1360 O O . SER A 1 181 ? 18.152 -6.771 1.839 1.00 82.44 181 SER A O 1
ATOM 1362 N N . PRO A 1 182 ? 17.640 -4.574 1.664 1.00 79.31 182 PRO A N 1
ATOM 1363 C CA . PRO A 1 182 ? 17.798 -4.525 0.211 1.00 79.31 182 PRO A CA 1
ATOM 1364 C C . PRO A 1 182 ? 19.224 -4.914 -0.218 1.00 79.31 182 PRO A C 1
ATOM 1366 O O . PRO A 1 182 ? 20.173 -4.660 0.530 1.00 79.31 182 PRO A O 1
ATOM 1369 N N . CYS A 1 183 ? 19.347 -5.545 -1.388 1.00 67.19 183 CYS A N 1
ATOM 1370 C CA . CYS A 1 183 ? 20.608 -5.944 -2.017 1.00 67.19 183 CYS A CA 1
ATOM 1371 C C . CYS A 1 183 ? 21.401 -4.761 -2.579 1.00 67.19 183 CYS A C 1
ATOM 1373 O O . CYS A 1 183 ? 20.773 -3.774 -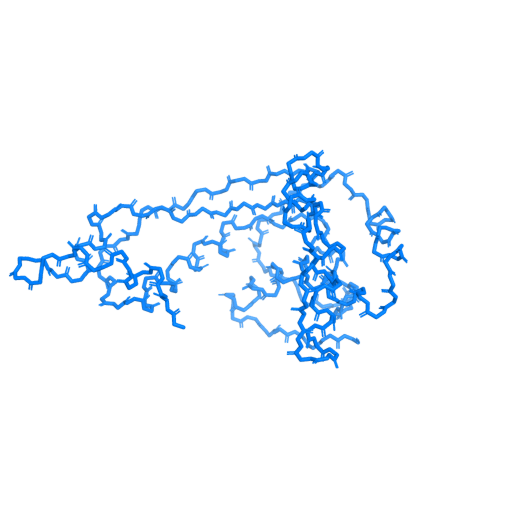3.026 1.00 67.19 183 CYS A O 1
#

Nearest PDB structures (foldseek):
  7tif-assembly10_J  TM=2.634E-01  e=1.205E+00  Saccharomyces cerevisiae
  1vmf-assembly1_C  TM=1.992E-01  e=8.053E+00  Halalkalibacterium halodurans
  3wuh-assembly3_A  TM=2.319E-01  e=5.701E+00  Saccharomyces cerevisiae S288C

Radius of gyration: 18.88 Å; Cα contacts (8 Å, |Δi|>4): 254; chains: 1; bounding box: 42×42×48 Å

Mean predicted aligned error: 4.34 Å

pLDDT: mean 93.95, std 5.06, range [61.94, 98.31]

Solvent-accessible surface area (backbone atoms only — not comparable to full-atom values): 10252 Å² total; per-residue (Å²): 131,52,59,69,53,51,57,66,54,67,79,55,55,79,90,82,45,54,61,18,56,49,53,29,71,65,51,48,58,38,66,17,76,25,60,46,36,64,54,48,38,70,60,52,10,48,47,52,38,36,32,73,75,64,75,51,70,82,82,58,98,57,46,69,60,52,49,50,52,37,54,69,74,37,70,31,70,48,74,47,79,30,77,49,63,55,46,64,66,80,39,73,42,50,63,51,46,48,52,52,40,50,52,40,25,55,65,44,35,50,43,30,49,49,25,52,52,25,33,30,70,40,45,37,83,84,49,90,74,50,80,91,59,50,66,53,88,56,82,66,51,68,67,59,52,48,52,59,47,64,72,41,61,76,84,25,34,66,47,38,31,44,69,40,15,46,64,50,48,51,37,19,52,75,69,74,40,88,72,79,69,72,113